Protein AF-A0A923TKL5-F1 (afdb_monomer)

Solvent-accessible surface area (backbone atoms only — not comparable to full-atom values): 16854 Å² total; per-residue (Å²): 112,59,50,60,52,50,52,62,48,53,78,69,66,58,80,60,49,78,54,65,88,51,51,79,51,46,64,60,36,47,55,51,28,50,80,65,74,35,34,30,47,33,47,48,45,52,72,76,86,48,81,89,62,77,37,55,35,20,64,30,28,33,36,32,58,50,22,30,46,49,29,52,51,41,60,71,77,43,68,91,41,32,28,15,36,45,30,46,55,46,86,58,49,43,53,13,54,54,31,17,52,55,44,22,58,76,73,68,51,46,74,60,41,77,40,74,37,62,81,85,64,90,72,54,65,70,58,48,50,47,28,56,74,55,55,30,48,29,36,37,42,53,50,56,50,71,59,42,43,51,47,54,54,54,26,52,78,67,75,49,85,53,45,40,38,34,59,77,43,32,47,33,28,48,73,45,32,68,61,28,54,43,99,49,49,37,34,23,51,29,71,52,62,62,49,53,70,96,59,50,58,78,60,30,44,83,25,28,67,50,53,54,50,52,53,54,48,34,57,72,78,43,64,85,59,62,51,79,44,53,54,22,36,59,53,48,45,51,48,52,53,52,48,39,49,52,50,52,49,57,74,40,36,98,81,59,44,65,67,50,44,42,58,44,44,45,66,31,70,49,59,73,47,69,57,49,55,66,29,37,12,68,48,92,86,41,33,45,11,22,70,36,29,21,34,30,34,40,44,75,42,96,88,69,50,26,29,44,36,35,78,42,74,53,47,59,80,134

Sequence (318 aa):
DAVVAARACKAKNPFILLGGIGFDQIPAVRNYVEEQHMFYLHHTATVKGSQGLKYSFTELPTVERTGEAFAQLAAKKFTGKKIGIIKRDGVNWEPGVVAFKAYAKKVGLTIVAERAVAANKGNYTDEILEMKNKGAEVVWGWENALITT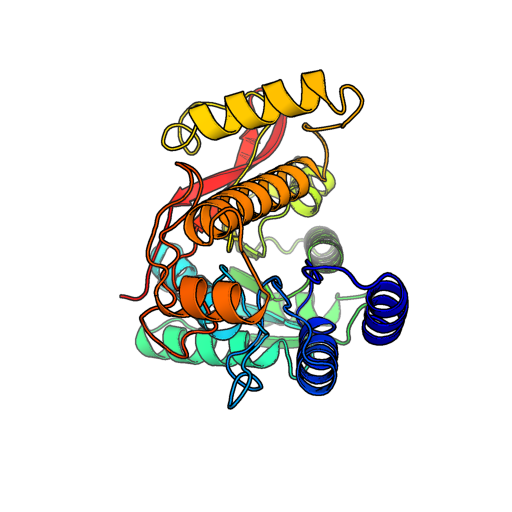QILKQAQTQQYFPNWLLFPFNLTSQTLDKDAVTPKTLDGVAMFTAYSKGDYQGGFSSYADDVKLFERQYATYRPDADLAGVGGDLLFLNWQAQKALAAQLADCGRGCTRNRMVDVLVNYKKIPTSSACLIDFTGGDRRHGSDRLNFTETYRAPSGKVNWRNTQTCVGRP

Nearest PDB structures (foldseek):
  3ip9-assembly1_A  TM=8.367E-01  e=5.776E-13  Agrobacterium fabrum str. C58
  9jti-assembly1_A  TM=8.051E-01  e=4.268E-13  Escherichia coli
  1z17-assembly1_A  TM=7.965E-01  e=2.469E-12  Escherichia coli K-12
  1usg-assembly1_A  TM=5.590E-01  e=4.522E-12  Escherichia coli
  2lbp-assembly1_A  TM=6.232E-01  e=3.742E-09  Escherichia coli

Secondary structure (DSSP, 8-state):
-HHHHHHHHHTT--SEEE---STTTHHHHHHHHHHTT-EEE-S---STT-TT-SSEEBSSPPHHHHHHHHHHHHHHH-TT-EEEEEEE-STTTHHHHHHHHHHHHHTT-EEEEEEEE-TT----HHHHHHHHHTT-SEEEEES-HHHHHHHHHHHHHTT---EEEE---HHHHHHHGGGGTSSS--EEEESS----TT--SGGGGGGHHHHHHHHHHHHHH-TT--TTSTTHHHHHHHHHHHHHHHHHHHHH-TT--HHHHHHHHHT-EE--STTSPPEE-SSTTSSB----EEEEEEEE-TTS-EEEEEEEEEE---

Foldseek 3Di:
DLVVVVVVVVVVVDQEAEEDDDAVNVLVSQVVCQVVVHAYEYDEWAPPSLPPRQRFFYLFAHLLLQLLVLLVVCLVPPPPFEEEEEAEDDPGNVSSVVSNVVNCVVSVHHYQYYDYDYPPNLDCLVSLVSCVVSRGQEYEYHHDLVVVLSVLVSNVVVVHDHAYEYAFFLLNQQVCQVSCPPPHHHKYKARFAWDAQPDCDDLNVQASVLNVVLQVVCCVPPVPDPCRDRCVRVSSRVVLVVLVVVVLVVVLPPPHHSNSSSVSQCCDWDQSGSRGATQCLVDDSSRHRASFMFMWIWDQDPVRGIHIGTPGGGDHDD

Radius of gyration: 19.61 Å; Cα contacts (8 Å, |Δi|>4): 616; chains: 1; bounding box: 51×43×52 Å

Mean predicted aligned error: 3.1 Å

Structure (mmCIF, N/CA/C/O backbone):
data_AF-A0A923TKL5-F1
#
_entry.id   AF-A0A923TKL5-F1
#
loop_
_atom_site.group_PDB
_atom_site.id
_atom_site.type_symbol
_atom_site.label_atom_id
_atom_site.label_alt_id
_atom_site.label_comp_id
_atom_site.label_asym_id
_atom_site.label_entity_id
_atom_site.label_seq_id
_atom_site.pdbx_PDB_ins_code
_atom_site.Cartn_x
_atom_site.Cartn_y
_atom_site.Cartn_z
_atom_site.occupancy
_atom_site.B_iso_or_equiv
_atom_site.auth_seq_id
_atom_site.auth_comp_id
_atom_site.auth_asym_id
_atom_site.auth_atom_id
_atom_site.pdbx_PDB_model_num
ATOM 1 N N . ASP A 1 1 ? -10.708 3.406 -19.689 1.00 84.19 1 ASP A N 1
ATOM 2 C CA . ASP A 1 1 ? -10.306 1.988 -19.769 1.00 84.19 1 ASP A CA 1
ATOM 3 C C . ASP A 1 1 ? -8.777 1.906 -19.722 1.00 84.19 1 ASP A C 1
ATOM 5 O O . ASP A 1 1 ? -8.121 2.687 -20.407 1.00 84.19 1 ASP A O 1
ATOM 9 N N . ALA A 1 2 ? -8.213 1.028 -18.887 1.00 87.12 2 ALA A N 1
ATOM 10 C CA . ALA A 1 2 ? -6.764 0.907 -18.696 1.00 87.12 2 ALA A CA 1
ATOM 11 C C . ALA A 1 2 ? -6.036 0.248 -19.885 1.00 87.12 2 ALA A C 1
ATOM 13 O O . ALA A 1 2 ? -4.913 0.632 -20.210 1.00 87.12 2 ALA A O 1
ATOM 14 N N . VAL A 1 3 ? -6.680 -0.686 -20.588 1.00 90.38 3 VAL A N 1
ATOM 15 C CA . VAL A 1 3 ? -6.129 -1.324 -21.792 1.00 90.38 3 VAL A CA 1
ATOM 16 C C . VAL A 1 3 ? -6.066 -0.323 -22.943 1.00 90.38 3 VAL A C 1
ATOM 18 O O . VAL A 1 3 ? -5.094 -0.316 -23.694 1.00 90.38 3 VAL A O 1
ATOM 21 N N . VAL A 1 4 ? -7.044 0.581 -23.061 1.00 92.62 4 VAL A N 1
ATOM 22 C CA . VAL A 1 4 ? -6.989 1.679 -24.048 1.00 92.62 4 VAL A CA 1
ATOM 23 C C . VAL A 1 4 ? -5.760 2.564 -23.818 1.00 92.62 4 VAL A C 1
ATOM 25 O O . VAL A 1 4 ? -5.031 2.863 -24.765 1.00 92.62 4 VAL A O 1
ATOM 28 N N . ALA A 1 5 ? -5.477 2.923 -22.563 1.00 89.50 5 ALA A N 1
ATOM 29 C CA . ALA A 1 5 ? -4.268 3.669 -22.221 1.00 89.50 5 ALA A CA 1
ATOM 30 C C . ALA A 1 5 ? -2.994 2.867 -22.548 1.00 89.50 5 ALA A C 1
ATOM 32 O O . ALA A 1 5 ? -2.072 3.405 -23.161 1.00 89.50 5 ALA A O 1
ATOM 33 N N . ALA A 1 6 ? -2.961 1.566 -22.235 1.00 91.31 6 ALA A N 1
ATOM 34 C CA . ALA A 1 6 ? -1.832 0.694 -22.561 1.00 91.31 6 ALA A CA 1
ATOM 35 C C . ALA A 1 6 ? -1.586 0.577 -24.080 1.00 91.31 6 ALA A C 1
ATOM 37 O O . ALA A 1 6 ? -0.434 0.595 -24.523 1.00 91.31 6 ALA A O 1
ATOM 38 N N . ARG A 1 7 ? -2.646 0.533 -24.900 1.00 93.44 7 ARG A N 1
ATOM 39 C CA . ARG A 1 7 ? -2.553 0.578 -26.372 1.00 93.44 7 ARG A CA 1
ATOM 40 C C . ARG A 1 7 ? -1.962 1.891 -26.870 1.00 93.44 7 ARG A C 1
ATOM 42 O O . ARG A 1 7 ? -1.042 1.869 -27.687 1.00 93.44 7 ARG A O 1
ATOM 49 N N . ALA A 1 8 ? -2.429 3.020 -26.341 1.00 92.62 8 ALA A N 1
ATOM 50 C CA . ALA A 1 8 ? -1.879 4.330 -26.681 1.00 92.62 8 ALA A CA 1
ATOM 51 C C . ALA A 1 8 ? -0.395 4.450 -26.284 1.00 92.62 8 ALA A C 1
ATOM 53 O O . ALA A 1 8 ? 0.408 4.995 -27.040 1.00 92.62 8 ALA A O 1
ATOM 54 N N . CYS A 1 9 ? -0.006 3.892 -25.132 1.00 90.75 9 CYS A N 1
ATOM 55 C CA . CYS A 1 9 ? 1.395 3.806 -24.725 1.00 90.75 9 CYS A CA 1
ATOM 56 C C . CYS A 1 9 ? 2.209 2.940 -25.688 1.00 90.75 9 CYS A C 1
ATOM 58 O O . CYS A 1 9 ? 3.268 3.380 -26.125 1.00 90.75 9 CYS A O 1
ATOM 60 N N . LYS A 1 10 ? 1.719 1.752 -26.071 1.00 91.75 10 LYS A N 1
ATOM 61 C CA . LYS A 1 10 ? 2.414 0.855 -27.008 1.00 91.75 10 LYS A CA 1
ATOM 62 C C . LYS A 1 10 ? 2.773 1.547 -28.322 1.00 91.75 10 LYS A C 1
ATOM 64 O O . LYS A 1 10 ? 3.873 1.335 -28.822 1.00 91.75 10 LYS A O 1
ATOM 69 N N . ALA A 1 11 ? 1.888 2.390 -28.856 1.00 92.94 11 ALA A N 1
ATOM 70 C CA . ALA A 1 11 ? 2.130 3.124 -30.101 1.00 92.94 11 ALA A CA 1
ATOM 71 C C . ALA A 1 11 ? 3.384 4.022 -30.050 1.00 92.94 11 ALA A C 1
ATOM 73 O O . ALA A 1 11 ? 3.956 4.337 -31.088 1.00 92.94 11 ALA A O 1
ATOM 74 N N . LYS A 1 12 ? 3.853 4.390 -28.850 1.00 95.12 12 LYS A N 1
ATOM 75 C CA . LYS A 1 12 ? 5.095 5.150 -28.628 1.00 95.12 12 LYS A CA 1
ATOM 76 C C . LYS A 1 12 ? 6.336 4.263 -28.452 1.00 95.12 12 LYS A C 1
ATOM 78 O O . LYS A 1 12 ? 7.406 4.778 -28.155 1.00 95.12 12 LYS A O 1
ATOM 83 N N . ASN A 1 13 ? 6.188 2.942 -28.585 1.00 92.88 13 ASN A N 1
ATOM 84 C CA . ASN A 1 13 ? 7.222 1.922 -28.392 1.00 92.88 13 ASN A CA 1
ATOM 85 C C . ASN A 1 13 ? 8.078 2.112 -27.115 1.00 92.88 13 ASN A C 1
ATOM 87 O O . ASN A 1 13 ? 9.307 2.164 -27.192 1.00 92.88 13 ASN A O 1
ATOM 91 N N . PRO A 1 14 ? 7.467 2.228 -25.922 1.00 94.44 14 PRO A N 1
ATOM 92 C CA . PRO A 1 14 ? 8.212 2.456 -24.693 1.00 94.44 14 PRO A CA 1
ATOM 93 C C . PRO A 1 14 ? 9.063 1.234 -24.336 1.00 94.44 14 PRO A C 1
ATOM 95 O O . PRO A 1 14 ? 8.676 0.093 -24.604 1.00 94.44 14 PRO A O 1
ATOM 98 N N . PHE A 1 15 ? 10.204 1.450 -23.677 1.00 93.25 15 PHE A N 1
ATOM 99 C CA . PHE A 1 15 ? 10.998 0.343 -23.134 1.00 93.25 15 PHE A CA 1
ATOM 100 C C . PHE A 1 15 ? 10.191 -0.449 -22.089 1.00 93.25 15 PHE A C 1
ATOM 102 O O . PHE A 1 15 ? 10.168 -1.678 -22.142 1.00 93.25 15 PHE A O 1
ATOM 109 N N . ILE A 1 16 ? 9.465 0.266 -21.220 1.00 93.75 16 ILE A N 1
ATOM 110 C CA . ILE A 1 16 ? 8.684 -0.266 -20.097 1.00 93.75 16 ILE A CA 1
ATOM 111 C C . ILE A 1 16 ? 7.311 0.408 -20.062 1.00 93.75 16 ILE A C 1
ATOM 113 O O . ILE A 1 16 ? 7.216 1.628 -20.215 1.00 93.75 16 ILE A O 1
ATOM 117 N N . LEU A 1 17 ? 6.256 -0.366 -19.816 1.00 94.00 17 LEU A N 1
ATOM 118 C CA . LEU A 1 17 ? 4.991 0.160 -19.316 1.00 94.00 17 LEU A CA 1
ATOM 119 C C . LEU A 1 17 ? 5.076 0.239 -17.787 1.00 94.00 17 LEU A C 1
ATOM 121 O O . LEU A 1 17 ? 5.452 -0.735 -17.140 1.00 94.00 17 LEU A O 1
ATOM 125 N N . LEU A 1 18 ? 4.752 1.392 -17.207 1.00 91.00 18 LEU A N 1
ATOM 126 C CA . LEU A 1 18 ? 4.829 1.610 -15.762 1.00 91.00 18 LEU A CA 1
ATOM 127 C C . LEU A 1 18 ? 3.455 1.940 -15.185 1.00 91.00 18 LEU A C 1
ATOM 129 O O . LEU A 1 18 ? 2.735 2.782 -15.721 1.00 91.00 18 LEU A O 1
ATOM 133 N N . GLY A 1 19 ? 3.150 1.342 -14.037 1.00 80.50 19 GLY A N 1
ATOM 134 C CA . GLY A 1 19 ? 2.124 1.834 -13.125 1.00 80.50 19 GLY A CA 1
ATOM 135 C C . GLY A 1 19 ? 0.738 1.217 -13.294 1.00 80.50 19 GLY A C 1
ATOM 136 O O . GLY A 1 19 ? 0.586 0.045 -13.632 1.00 80.50 19 GLY A O 1
ATOM 137 N N . GLY A 1 20 ? -0.275 2.025 -12.976 1.00 74.44 20 GLY A N 1
ATOM 138 C CA . GLY A 1 20 ? -1.628 1.582 -12.639 1.00 74.44 20 GLY A CA 1
ATOM 139 C C . GLY A 1 20 ? -1.754 1.376 -11.129 1.00 74.44 20 GLY A C 1
ATOM 140 O O . GLY A 1 20 ? -1.056 0.543 -10.561 1.00 74.44 20 GLY A O 1
ATOM 141 N N . ILE A 1 21 ? -2.626 2.148 -10.476 1.00 78.56 21 ILE A N 1
ATOM 142 C CA . ILE A 1 21 ? -3.015 1.935 -9.076 1.00 78.56 21 ILE A CA 1
ATOM 143 C C . ILE A 1 21 ? -4.437 1.382 -9.085 1.00 78.56 21 ILE A C 1
ATOM 145 O O . ILE A 1 21 ? -5.344 2.002 -9.638 1.00 78.56 21 ILE A O 1
ATOM 149 N N . GLY A 1 22 ? -4.631 0.236 -8.439 1.00 80.12 22 GLY A N 1
ATOM 150 C CA . GLY A 1 22 ? -5.948 -0.356 -8.220 1.00 80.12 22 GLY A CA 1
ATOM 151 C C . GLY A 1 22 ? -6.053 -1.785 -8.734 1.00 80.12 22 GLY A C 1
ATOM 152 O O . GLY A 1 22 ? -5.569 -2.119 -9.815 1.00 80.12 22 GLY A O 1
ATOM 153 N N . PHE A 1 23 ? -6.727 -2.625 -7.951 1.00 89.25 23 PHE A N 1
ATOM 154 C CA . PHE A 1 23 ? -6.789 -4.067 -8.198 1.00 89.25 23 PHE A CA 1
ATOM 155 C C . PHE A 1 23 ? -7.603 -4.409 -9.451 1.00 89.25 23 PHE A C 1
ATOM 157 O O . PHE A 1 23 ? -7.380 -5.445 -10.064 1.00 89.25 23 PHE A O 1
ATOM 164 N N . ASP A 1 24 ? -8.504 -3.518 -9.870 1.00 90.25 24 ASP A N 1
ATOM 165 C CA . ASP A 1 24 ? -9.429 -3.770 -10.978 1.00 90.25 24 ASP A CA 1
ATOM 166 C C . ASP A 1 24 ? -8.825 -3.511 -12.363 1.00 90.25 24 ASP A C 1
ATOM 168 O O . ASP A 1 24 ? -9.242 -4.113 -13.348 1.00 90.25 24 ASP A O 1
ATOM 172 N N . GLN A 1 25 ? -7.835 -2.621 -12.459 1.00 89.94 25 GLN A N 1
ATOM 173 C CA . GLN A 1 25 ? -7.278 -2.193 -13.748 1.00 89.94 25 GLN A CA 1
ATOM 174 C C . GLN A 1 25 ? -6.099 -3.061 -14.191 1.00 89.94 25 GLN A C 1
ATOM 176 O O . GLN A 1 25 ? -5.921 -3.319 -15.381 1.00 89.94 25 GLN A O 1
ATOM 181 N N . ILE A 1 26 ? -5.294 -3.510 -13.229 1.00 93.50 26 ILE A N 1
ATOM 182 C CA . ILE A 1 26 ? -4.022 -4.186 -13.481 1.00 93.50 26 ILE A CA 1
ATOM 183 C C . ILE A 1 26 ? -4.205 -5.531 -14.207 1.00 93.50 26 ILE A C 1
ATOM 185 O O . ILE A 1 26 ? -3.522 -5.725 -15.210 1.00 93.50 26 ILE A O 1
ATOM 189 N N . PRO A 1 27 ? -5.125 -6.441 -13.818 1.00 93.19 27 PRO A N 1
ATOM 190 C CA . PRO A 1 27 ? -5.248 -7.755 -14.461 1.00 93.19 27 PRO A CA 1
ATOM 191 C C . PRO A 1 27 ? -5.450 -7.698 -15.981 1.00 93.19 27 PRO A C 1
ATOM 193 O O . PRO A 1 27 ? -4.807 -8.440 -16.719 1.00 93.19 27 PRO A O 1
ATOM 196 N N . ALA A 1 28 ? -6.283 -6.774 -16.464 1.00 92.25 28 ALA A N 1
ATOM 197 C CA . ALA A 1 28 ? -6.514 -6.606 -17.897 1.00 92.25 28 ALA A CA 1
ATOM 198 C C . ALA A 1 28 ? -5.263 -6.094 -18.634 1.00 92.25 28 ALA A C 1
ATOM 200 O O . ALA A 1 28 ? -4.950 -6.565 -19.728 1.00 92.25 28 ALA A O 1
ATOM 201 N N . VAL A 1 29 ? -4.515 -5.165 -18.026 1.00 94.31 29 VAL A N 1
ATOM 202 C CA . VAL A 1 29 ? -3.263 -4.655 -18.606 1.00 94.31 29 VAL A CA 1
ATOM 203 C C . VAL A 1 29 ? -2.194 -5.744 -18.633 1.00 94.31 29 VAL A C 1
ATOM 205 O O . VAL A 1 29 ? -1.488 -5.844 -19.630 1.00 94.31 29 VAL A O 1
ATOM 208 N N . ARG A 1 30 ? -2.113 -6.596 -17.602 1.00 94.81 30 ARG A N 1
ATOM 209 C CA . ARG A 1 30 ? -1.173 -7.728 -17.536 1.00 94.81 30 ARG A CA 1
ATOM 210 C C . ARG A 1 30 ? -1.349 -8.692 -18.708 1.00 94.81 30 ARG A C 1
ATOM 212 O O . ARG A 1 30 ? -0.375 -9.020 -19.370 1.00 94.81 30 ARG A O 1
ATOM 219 N N . ASN A 1 31 ? -2.582 -9.078 -19.022 1.00 93.50 31 ASN A N 1
ATOM 220 C CA . ASN A 1 31 ? -2.837 -9.950 -20.172 1.00 93.50 31 ASN A CA 1
ATOM 221 C C . ASN A 1 31 ? -2.457 -9.263 -21.491 1.00 93.50 31 ASN A C 1
ATOM 223 O O . ASN A 1 31 ? -1.769 -9.846 -22.324 1.00 93.50 31 ASN A O 1
ATOM 227 N N . TYR A 1 32 ? -2.832 -7.989 -21.645 1.00 94.31 32 TYR A N 1
ATOM 228 C CA . TYR A 1 32 ? -2.495 -7.219 -22.839 1.00 94.31 32 TYR A CA 1
ATOM 229 C C . TYR A 1 32 ? -0.978 -7.120 -23.061 1.00 94.31 32 TYR A C 1
ATOM 231 O O . TYR A 1 32 ? -0.500 -7.352 -24.166 1.00 94.31 32 TYR A O 1
ATOM 239 N N . VAL A 1 33 ? -0.189 -6.782 -22.039 1.00 93.12 33 VAL A N 1
ATOM 240 C CA . VAL A 1 33 ? 1.266 -6.626 -22.213 1.00 93.12 33 VAL A CA 1
ATOM 241 C C . VAL A 1 33 ? 1.964 -7.943 -22.533 1.00 93.12 33 VAL A C 1
ATOM 243 O O . VAL A 1 33 ? 2.949 -7.931 -23.265 1.00 93.12 33 VAL A O 1
ATOM 246 N N . GLU A 1 34 ? 1.437 -9.067 -22.054 1.00 94.25 34 GLU A N 1
ATOM 247 C CA . GLU A 1 34 ? 1.957 -10.400 -22.357 1.00 94.25 34 GLU A CA 1
ATOM 248 C C . GLU A 1 34 ? 1.736 -10.754 -23.825 1.00 94.25 34 GLU A C 1
ATOM 250 O O . GLU A 1 34 ? 2.694 -11.092 -24.515 1.00 94.25 34 GLU A O 1
ATOM 255 N N . GLU A 1 35 ? 0.520 -10.554 -24.343 1.00 94.12 35 GLU A N 1
ATOM 256 C CA . GLU A 1 35 ? 0.208 -10.734 -25.769 1.00 94.12 35 GLU A CA 1
ATOM 257 C C . GLU A 1 35 ? 1.066 -9.840 -26.676 1.00 94.12 35 GLU A C 1
ATOM 259 O O . GLU A 1 35 ? 1.374 -10.196 -27.812 1.00 94.12 35 GLU A O 1
ATOM 264 N N . GLN A 1 36 ? 1.441 -8.654 -26.190 1.00 93.69 36 GLN A N 1
ATOM 265 C CA . GLN A 1 36 ? 2.211 -7.676 -26.954 1.00 93.69 36 GLN A CA 1
ATOM 266 C C . GLN A 1 36 ? 3.722 -7.710 -26.669 1.00 93.69 36 GLN A C 1
ATOM 268 O O . GLN A 1 36 ? 4.445 -6.865 -27.205 1.00 93.69 36 GLN A O 1
ATOM 273 N N . HIS A 1 37 ? 4.199 -8.643 -25.837 1.00 91.44 37 HIS A N 1
ATOM 274 C CA . HIS A 1 37 ? 5.592 -8.745 -25.377 1.00 91.44 37 HIS A CA 1
ATOM 275 C C . HIS A 1 37 ? 6.167 -7.415 -24.848 1.00 91.44 37 HIS A C 1
ATOM 277 O O . HIS A 1 37 ? 7.302 -7.017 -25.143 1.00 91.44 37 HIS A O 1
ATOM 283 N N . MET A 1 38 ? 5.358 -6.687 -24.080 1.00 92.81 38 MET A N 1
ATOM 284 C CA . MET A 1 38 ? 5.745 -5.446 -23.421 1.00 92.81 38 MET A CA 1
ATOM 285 C C . MET A 1 38 ? 6.143 -5.725 -21.977 1.00 92.81 38 MET A C 1
ATOM 287 O O . MET A 1 38 ? 5.380 -6.318 -21.225 1.00 92.81 38 MET A O 1
ATOM 291 N N . PHE A 1 39 ? 7.311 -5.235 -21.565 1.00 94.75 39 PHE A N 1
ATOM 292 C CA . PHE A 1 39 ? 7.711 -5.297 -20.165 1.00 94.75 39 PHE A CA 1
ATOM 293 C C . PHE A 1 39 ? 6.849 -4.336 -19.328 1.00 94.75 39 PHE A C 1
ATOM 295 O O . PHE A 1 39 ? 6.757 -3.150 -19.657 1.00 94.75 39 PHE A O 1
ATOM 302 N N . TYR A 1 40 ? 6.212 -4.844 -18.272 1.00 95.19 40 TYR A N 1
ATOM 303 C CA . TYR A 1 40 ? 5.270 -4.118 -17.424 1.00 95.19 40 TYR A CA 1
ATOM 304 C C . TYR A 1 40 ? 5.647 -4.248 -15.954 1.00 95.19 40 TYR A C 1
ATOM 306 O O . TYR A 1 40 ? 5.590 -5.339 -15.386 1.00 95.19 40 TYR A O 1
ATOM 314 N N . LEU A 1 41 ? 5.980 -3.114 -15.338 1.00 95.31 41 LEU A N 1
ATOM 315 C CA . LEU A 1 41 ? 6.148 -3.008 -13.894 1.00 95.31 41 LEU A CA 1
ATOM 316 C C . LEU A 1 41 ? 4.912 -2.322 -13.306 1.00 95.31 41 LEU A C 1
ATOM 318 O O . LEU A 1 41 ? 4.635 -1.153 -13.597 1.00 95.31 41 LEU A O 1
ATOM 322 N N . HIS A 1 42 ? 4.153 -3.062 -12.506 1.00 94.44 42 HIS A N 1
ATOM 323 C CA . HIS A 1 42 ? 2.862 -2.639 -11.977 1.00 94.44 42 HIS A CA 1
ATOM 324 C C . HIS A 1 42 ? 2.861 -2.508 -10.454 1.00 94.44 42 HIS A C 1
ATOM 326 O O . HIS A 1 42 ? 3.775 -2.955 -9.759 1.00 94.44 42 HIS A O 1
ATOM 332 N N . HIS A 1 43 ? 1.807 -1.886 -9.921 1.00 93.19 43 HIS A N 1
ATOM 333 C CA . HIS A 1 43 ? 1.525 -1.883 -8.483 1.00 93.19 43 HIS A CA 1
ATOM 334 C C . HIS A 1 43 ? 1.082 -3.294 -8.027 1.00 93.19 43 HIS A C 1
ATOM 336 O O . HIS A 1 43 ? 1.308 -4.271 -8.724 1.00 93.19 43 HIS A O 1
ATOM 342 N N . THR A 1 44 ? 0.437 -3.466 -6.879 1.00 92.81 44 THR A N 1
ATOM 343 C CA . THR A 1 44 ? -0.035 -4.795 -6.443 1.00 92.81 44 THR A CA 1
ATOM 344 C C . THR A 1 44 ? -1.093 -5.426 -7.359 1.00 92.81 44 THR A C 1
ATOM 346 O O . THR A 1 44 ? -1.956 -4.737 -7.906 1.00 92.81 44 THR A O 1
ATOM 349 N N . ALA A 1 45 ? -1.053 -6.753 -7.469 1.00 93.50 45 ALA A N 1
ATOM 350 C CA . ALA A 1 45 ? -2.071 -7.579 -8.105 1.00 93.50 45 ALA A CA 1
ATOM 351 C C . ALA A 1 45 ? -2.285 -8.877 -7.308 1.00 93.50 45 ALA A C 1
ATOM 353 O O . ALA A 1 45 ? -1.577 -9.173 -6.343 1.00 93.50 45 ALA A O 1
ATOM 354 N N . THR A 1 46 ? -3.290 -9.649 -7.706 1.00 95.19 46 THR A N 1
ATOM 355 C CA . THR A 1 46 ? -3.517 -11.006 -7.200 1.00 95.19 46 THR A CA 1
ATOM 356 C C . THR A 1 46 ? -2.475 -11.977 -7.754 1.00 95.19 46 THR A C 1
ATOM 358 O O . THR A 1 46 ? -2.012 -11.828 -8.892 1.00 95.19 46 THR A O 1
ATOM 361 N N . VAL A 1 47 ? -2.179 -13.036 -6.993 1.00 93.88 47 VAL A N 1
ATOM 362 C CA . VAL A 1 47 ? -1.371 -14.172 -7.486 1.00 93.88 47 VAL A CA 1
ATOM 363 C C . VAL A 1 47 ? -2.101 -14.900 -8.616 1.00 93.88 47 VAL A C 1
ATOM 365 O O . VAL A 1 47 ? -1.499 -15.355 -9.594 1.00 93.88 47 VAL A O 1
ATOM 368 N N . LYS A 1 48 ? -3.430 -15.015 -8.500 1.00 92.50 48 LYS A N 1
ATOM 369 C CA . LYS A 1 48 ? -4.267 -15.524 -9.588 1.00 92.50 48 LYS A CA 1
ATOM 370 C C . LYS A 1 48 ? -4.113 -14.611 -10.807 1.00 92.50 48 LYS A C 1
ATOM 372 O O . LYS A 1 48 ? -4.277 -13.398 -10.690 1.00 92.50 48 LYS A O 1
ATOM 377 N N . GLY A 1 49 ? -3.811 -15.200 -11.962 1.00 89.69 49 GLY A N 1
ATOM 378 C CA . GLY A 1 49 ? -3.548 -14.472 -13.204 1.00 89.69 49 GLY A CA 1
ATOM 379 C C . GLY A 1 49 ? -2.065 -14.212 -13.480 1.00 89.69 49 GLY A C 1
ATOM 380 O O . GLY A 1 49 ? -1.752 -13.672 -14.529 1.00 89.69 49 GLY A O 1
ATOM 381 N N . SER A 1 50 ? -1.145 -14.609 -12.589 1.00 91.00 50 SER A N 1
ATOM 382 C CA . SER A 1 50 ? 0.306 -14.586 -12.866 1.00 91.00 50 SER A CA 1
ATOM 383 C C . SER A 1 50 ? 0.828 -15.804 -13.611 1.00 91.00 50 SER A C 1
ATOM 385 O O . SER A 1 50 ? 1.968 -15.796 -14.071 1.00 91.00 50 SER A O 1
ATOM 387 N N . GLN A 1 51 ? 0.045 -16.880 -13.673 1.00 90.75 51 GLN A N 1
ATOM 388 C CA . GLN A 1 51 ? 0.516 -18.164 -14.175 1.00 90.75 51 GLN A CA 1
ATOM 389 C C . GLN A 1 51 ? 0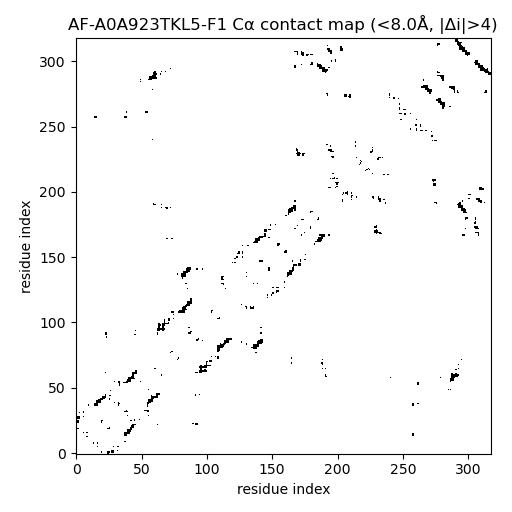.924 -18.033 -15.648 1.00 90.75 51 GLN A C 1
ATOM 391 O O . GLN A 1 51 ? 0.123 -17.641 -16.490 1.00 90.75 51 GLN A O 1
ATOM 396 N N . GLY A 1 52 ? 2.183 -18.357 -15.950 1.00 89.94 52 GLY A N 1
ATOM 397 C CA . GLY A 1 52 ? 2.726 -18.315 -17.310 1.00 89.94 52 GLY A CA 1
ATOM 398 C C . GLY A 1 52 ? 3.126 -16.928 -17.822 1.00 89.94 52 GLY A C 1
ATOM 399 O O . GLY A 1 52 ? 3.738 -16.853 -18.886 1.00 89.94 52 GLY A O 1
ATOM 400 N N . LEU A 1 53 ? 2.859 -15.855 -17.070 1.00 93.44 53 LEU A N 1
ATOM 401 C CA . LEU A 1 53 ? 3.250 -14.499 -17.455 1.00 93.44 53 LEU A CA 1
ATOM 402 C C . LEU A 1 53 ? 4.781 -14.347 -17.420 1.00 93.44 53 LEU A C 1
ATOM 404 O O . LEU A 1 53 ? 5.446 -14.858 -16.512 1.00 93.44 53 LEU A O 1
ATOM 408 N N . LYS A 1 54 ? 5.367 -13.673 -18.412 1.00 94.19 54 LYS A N 1
ATOM 409 C CA . LYS A 1 54 ? 6.822 -13.491 -18.575 1.00 94.19 54 LYS A CA 1
ATOM 410 C C . LYS A 1 54 ? 7.290 -12.048 -18.438 1.00 94.19 54 LYS A C 1
ATOM 412 O O . LYS A 1 54 ? 8.440 -11.832 -18.072 1.00 94.19 54 LYS A O 1
ATOM 417 N N . TYR A 1 55 ? 6.428 -11.090 -18.735 1.00 94.88 55 TYR A N 1
ATOM 418 C CA . TYR A 1 55 ? 6.731 -9.671 -18.869 1.00 94.88 55 TYR A CA 1
ATOM 419 C C . TYR A 1 55 ? 6.050 -8.793 -17.809 1.00 94.88 55 TYR A C 1
ATOM 421 O O . TYR A 1 55 ? 6.338 -7.601 -17.743 1.00 94.88 55 TYR A O 1
ATOM 429 N N . SER A 1 56 ? 5.183 -9.363 -16.970 1.00 95.44 56 SER A N 1
ATOM 430 C CA . SER A 1 56 ? 4.457 -8.681 -15.891 1.00 95.44 56 SER A CA 1
ATOM 431 C C . SER A 1 56 ? 5.115 -8.876 -14.521 1.00 95.44 56 SER A C 1
ATOM 433 O O . SER A 1 56 ? 5.142 -9.994 -14.010 1.00 95.44 56 SER A O 1
ATOM 435 N N . PHE A 1 57 ? 5.565 -7.791 -13.886 1.00 96.38 57 PHE A N 1
ATOM 436 C CA . PHE A 1 57 ? 6.216 -7.814 -12.570 1.00 96.38 57 PHE A CA 1
ATOM 437 C C . PHE A 1 57 ? 5.646 -6.754 -11.628 1.00 96.38 57 PHE A C 1
ATOM 439 O O . PHE A 1 57 ? 5.221 -5.682 -12.058 1.00 96.38 57 PHE A O 1
ATOM 446 N N . THR A 1 58 ? 5.726 -7.010 -10.326 1.00 95.31 58 THR A N 1
ATOM 447 C CA . THR A 1 58 ? 5.552 -5.985 -9.294 1.00 95.31 58 THR A CA 1
ATOM 448 C C . THR A 1 58 ? 6.538 -6.179 -8.159 1.00 95.31 58 THR A C 1
ATOM 450 O O . THR A 1 58 ? 6.798 -7.298 -7.735 1.00 95.31 58 THR A O 1
ATOM 453 N N . GLU A 1 59 ? 7.074 -5.081 -7.645 1.00 95.31 59 GLU A N 1
ATOM 454 C CA . GLU A 1 59 ? 7.933 -5.062 -6.455 1.00 95.31 59 GLU A CA 1
ATOM 455 C C . GLU A 1 59 ? 7.122 -5.155 -5.157 1.00 95.31 59 GLU A C 1
ATOM 457 O O . GLU A 1 59 ? 7.690 -5.324 -4.082 1.00 95.31 59 GLU A O 1
ATOM 462 N N . LEU A 1 60 ? 5.797 -5.014 -5.245 1.00 95.25 60 LEU A N 1
ATOM 463 C CA . LEU A 1 60 ? 4.918 -4.907 -4.092 1.00 95.25 60 LEU A CA 1
ATOM 464 C C . LEU A 1 60 ? 4.296 -6.262 -3.718 1.00 95.25 60 LEU A C 1
ATOM 466 O O . LEU A 1 60 ? 4.120 -7.131 -4.577 1.00 95.25 60 LEU A O 1
ATOM 470 N N . PRO A 1 61 ? 3.896 -6.433 -2.447 1.00 95.94 61 PRO A N 1
ATOM 471 C CA . PRO A 1 61 ? 3.134 -7.594 -2.003 1.00 95.94 61 PRO A CA 1
ATOM 472 C C . PRO A 1 61 ? 1.825 -7.778 -2.751 1.00 95.94 61 PRO A C 1
ATOM 474 O O . PRO A 1 61 ? 1.222 -6.811 -3.214 1.00 95.94 61 PRO A O 1
ATOM 477 N N . THR A 1 62 ? 1.357 -9.023 -2.830 1.00 96.62 62 THR A N 1
ATOM 478 C CA . THR A 1 62 ? 0.093 -9.354 -3.498 1.00 96.62 62 THR A CA 1
ATOM 479 C C . THR A 1 62 ? -1.118 -8.870 -2.694 1.00 96.62 62 THR A C 1
ATOM 481 O O . THR A 1 62 ? -1.027 -8.565 -1.496 1.00 96.62 62 THR A O 1
ATOM 484 N N . VAL A 1 63 ? -2.287 -8.858 -3.334 1.00 97.25 63 VAL A N 1
ATOM 485 C CA . VAL A 1 63 ? -3.573 -8.547 -2.685 1.00 97.25 63 VAL A CA 1
ATOM 486 C C . VAL A 1 63 ? -3.847 -9.496 -1.507 1.00 97.25 63 VAL A C 1
ATOM 488 O O . VAL A 1 63 ? -4.216 -9.050 -0.420 1.00 97.25 63 VAL A O 1
ATOM 491 N N . GLU A 1 64 ? -3.604 -10.797 -1.684 1.00 97.81 64 GLU A N 1
ATOM 492 C CA . GLU A 1 64 ? -3.762 -11.827 -0.649 1.00 97.81 64 GLU A CA 1
ATOM 493 C C . GLU A 1 64 ? -2.834 -11.562 0.537 1.00 97.81 64 GLU A C 1
ATOM 495 O O . GLU A 1 64 ? -3.268 -11.535 1.689 1.00 97.81 64 GLU A O 1
ATOM 500 N N . ARG A 1 65 ? -1.548 -11.314 0.259 1.00 97.56 65 ARG A N 1
ATOM 501 C CA . ARG A 1 65 ? -0.557 -11.043 1.304 1.00 97.56 65 ARG A CA 1
ATOM 502 C C . ARG A 1 65 ? -0.899 -9.769 2.080 1.00 97.56 65 ARG A C 1
ATOM 504 O O . ARG A 1 65 ? -0.697 -9.733 3.294 1.00 97.56 65 ARG A O 1
ATOM 511 N N . THR A 1 66 ? -1.460 -8.767 1.409 1.00 98.12 66 THR A N 1
ATOM 512 C CA . THR A 1 66 ? -1.934 -7.529 2.038 1.00 98.12 66 THR A CA 1
ATOM 513 C C . THR A 1 66 ? -3.127 -7.779 2.961 1.00 98.12 66 THR A C 1
ATOM 515 O O . THR A 1 66 ? -3.135 -7.301 4.093 1.00 98.12 66 THR A O 1
ATOM 518 N N . GLY A 1 67 ? -4.101 -8.589 2.540 1.00 98.50 67 GLY A N 1
ATOM 519 C CA . GLY A 1 67 ? -5.209 -9.004 3.403 1.00 98.50 67 GLY A CA 1
ATOM 520 C C . GLY A 1 67 ? -4.750 -9.799 4.633 1.00 98.50 67 GLY A C 1
ATOM 521 O O . GLY A 1 67 ? -5.160 -9.511 5.756 1.00 98.50 67 GLY A O 1
ATOM 522 N N . GLU A 1 68 ? -3.815 -10.735 4.452 1.00 98.69 68 GLU A N 1
ATOM 523 C CA . GLU A 1 68 ? -3.169 -11.461 5.556 1.00 98.69 68 GLU A CA 1
ATOM 524 C C . GLU A 1 68 ? -2.492 -10.496 6.551 1.00 98.69 68 GLU A C 1
ATOM 526 O O . GLU A 1 68 ? -2.609 -10.653 7.765 1.00 98.69 68 GLU A O 1
ATOM 531 N N . ALA A 1 69 ? -1.816 -9.459 6.050 1.00 98.75 69 ALA A N 1
ATOM 532 C CA . ALA A 1 69 ? -1.138 -8.454 6.866 1.00 98.75 69 ALA A CA 1
ATOM 533 C C . ALA A 1 69 ? -2.108 -7.614 7.713 1.00 98.75 69 ALA A C 1
ATOM 535 O O . ALA A 1 69 ? -1.799 -7.296 8.861 1.00 98.75 69 ALA A O 1
ATOM 536 N N . PHE A 1 70 ? -3.302 -7.303 7.200 1.00 98.81 70 PHE A N 1
ATOM 537 C CA . PHE A 1 70 ? -4.346 -6.663 8.005 1.00 98.81 70 PHE A CA 1
ATOM 538 C C . PHE A 1 70 ? -4.791 -7.547 9.173 1.00 98.81 70 PHE A C 1
ATOM 540 O O . PHE A 1 70 ? -4.986 -7.042 10.278 1.00 98.81 70 PHE A O 1
ATOM 547 N N . ALA A 1 71 ? -4.893 -8.864 8.972 1.00 98.75 71 ALA A N 1
ATOM 548 C CA . ALA A 1 71 ? -5.220 -9.788 10.056 1.00 98.75 71 ALA A CA 1
ATOM 549 C C . ALA A 1 71 ? -4.066 -9.916 11.067 1.00 98.75 71 ALA A C 1
ATOM 551 O O . ALA A 1 71 ? -4.317 -9.998 12.268 1.00 98.75 71 ALA A O 1
ATOM 552 N N . GLN A 1 72 ? -2.808 -9.866 10.611 1.00 98.69 72 GLN A N 1
ATOM 553 C CA . GLN A 1 72 ? -1.630 -9.790 11.488 1.00 98.69 72 GLN A CA 1
ATOM 554 C C . GLN A 1 72 ? -1.662 -8.527 12.363 1.00 98.69 72 GLN A C 1
ATOM 556 O O . GLN A 1 72 ? -1.472 -8.615 13.577 1.00 98.69 72 GLN A O 1
ATOM 561 N N . LEU A 1 73 ? -1.947 -7.361 11.773 1.00 98.69 73 LEU A N 1
ATOM 562 C CA . LEU A 1 73 ? -2.094 -6.109 12.518 1.00 98.69 73 LEU A CA 1
ATOM 563 C C . LEU A 1 73 ? -3.254 -6.189 13.521 1.00 98.69 73 LEU A C 1
ATOM 565 O O . LEU A 1 73 ? -3.082 -5.828 14.687 1.00 98.69 73 LEU A O 1
ATOM 569 N N . ALA A 1 74 ? -4.402 -6.726 13.101 1.00 98.62 74 ALA A N 1
ATOM 570 C CA . ALA A 1 74 ? -5.559 -6.914 13.970 1.00 98.62 74 ALA A CA 1
ATOM 571 C C . ALA A 1 74 ? -5.251 -7.830 15.164 1.00 98.62 74 ALA A C 1
ATOM 573 O O . ALA A 1 74 ? -5.585 -7.494 16.295 1.00 98.62 74 ALA A O 1
ATOM 574 N N . ALA A 1 75 ? -4.553 -8.942 14.938 1.00 98.31 75 ALA A N 1
ATOM 575 C CA . ALA A 1 75 ? -4.144 -9.865 15.995 1.00 98.31 75 ALA A CA 1
ATOM 576 C C . ALA A 1 75 ? -3.110 -9.264 16.950 1.00 98.31 75 ALA A C 1
ATOM 578 O O . ALA A 1 75 ? -3.034 -9.665 18.104 1.00 98.31 75 ALA A O 1
ATOM 579 N N . LYS A 1 76 ? -2.315 -8.295 16.488 1.00 98.12 76 LYS A N 1
ATOM 580 C CA . LYS A 1 76 ? -1.337 -7.606 17.330 1.00 98.12 76 LYS A CA 1
ATOM 581 C C . LYS A 1 76 ? -1.968 -6.525 18.209 1.00 98.12 76 LYS A C 1
ATOM 583 O O . LYS A 1 76 ? -1.574 -6.389 19.362 1.00 98.12 76 LYS A O 1
ATOM 588 N N . LYS A 1 77 ? -2.893 -5.728 17.664 1.00 98.25 77 LYS A N 1
ATOM 589 C CA . LYS A 1 77 ? -3.462 -4.557 18.358 1.00 98.25 77 LYS A CA 1
ATOM 590 C C . LYS A 1 77 ? -4.826 -4.809 19.004 1.00 98.25 77 LYS A C 1
ATOM 592 O O . LYS A 1 77 ? -5.176 -4.120 19.958 1.00 98.25 77 LYS A O 1
ATOM 597 N N . PHE A 1 78 ? -5.603 -5.764 18.499 1.00 98.00 78 PHE A N 1
ATOM 598 C CA . PHE A 1 78 ? -7.030 -5.888 18.804 1.00 98.00 78 PHE A CA 1
ATOM 599 C C . PHE A 1 78 ? -7.448 -7.309 19.200 1.00 98.00 78 PHE A C 1
ATOM 601 O O . PHE A 1 78 ? -8.564 -7.745 18.911 1.00 98.00 78 PHE A O 1
ATOM 608 N N . THR A 1 79 ? -6.572 -8.042 19.888 1.00 96.56 79 THR A N 1
ATOM 609 C CA . THR A 1 79 ? -6.890 -9.363 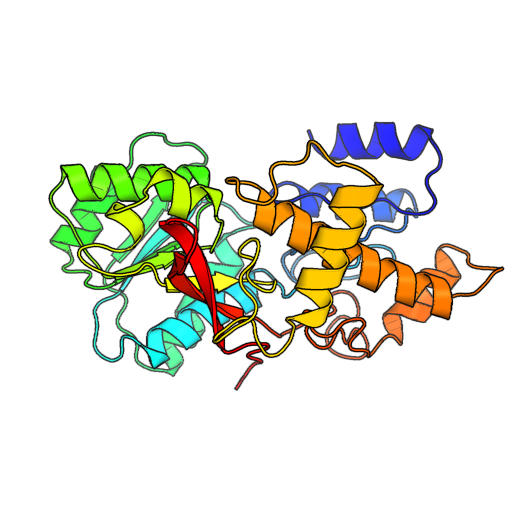20.446 1.00 96.56 79 THR A CA 1
ATOM 610 C C . THR A 1 79 ? -8.164 -9.318 21.289 1.00 96.56 79 THR A C 1
ATOM 612 O O . THR A 1 79 ? -8.345 -8.431 22.123 1.00 96.56 79 THR A O 1
ATOM 615 N N . GLY A 1 80 ? -9.062 -10.277 21.058 1.00 97.19 80 GLY A N 1
ATOM 616 C CA . GLY A 1 80 ? -10.341 -10.384 21.765 1.00 97.19 80 GLY A CA 1
ATOM 617 C C . GLY A 1 80 ? -11.420 -9.392 21.318 1.00 97.19 80 GLY A C 1
ATOM 618 O O . GLY A 1 80 ? -12.537 -9.464 21.823 1.00 97.19 80 GLY A O 1
ATOM 619 N N . LYS A 1 81 ? -11.129 -8.487 20.374 1.00 98.62 81 LYS A N 1
ATOM 620 C CA . LYS A 1 81 ? -12.116 -7.545 19.833 1.00 98.62 81 LYS A CA 1
ATOM 621 C C . LYS A 1 81 ? -12.954 -8.164 18.720 1.00 98.62 81 LYS A C 1
ATOM 623 O O . LYS A 1 81 ? -12.483 -9.002 17.950 1.00 98.62 81 LYS A O 1
ATOM 628 N N . LYS A 1 82 ? -14.198 -7.697 18.610 1.00 98.81 82 LYS A N 1
ATOM 629 C CA . LYS A 1 82 ? -15.113 -8.045 17.514 1.00 98.81 82 LYS A CA 1
ATOM 630 C C . LYS A 1 82 ? -14.782 -7.244 16.257 1.00 98.81 82 LYS A C 1
ATOM 632 O O . LYS A 1 82 ? -14.786 -6.013 16.293 1.00 98.81 82 LYS A O 1
ATOM 637 N N . ILE A 1 83 ? -14.538 -7.932 15.147 1.00 98.94 83 ILE A N 1
ATOM 638 C CA . ILE A 1 83 ? -14.153 -7.331 13.867 1.00 98.94 83 ILE A CA 1
ATOM 639 C C . ILE A 1 83 ? -15.339 -7.339 12.900 1.00 98.94 83 ILE A C 1
ATOM 641 O O . ILE A 1 83 ? -15.936 -8.383 12.640 1.00 98.94 83 ILE A O 1
ATOM 645 N N . GLY A 1 84 ? -15.659 -6.175 12.351 1.00 98.88 84 GLY A N 1
ATOM 646 C CA . GLY A 1 84 ? -16.520 -6.007 11.187 1.00 98.88 84 GLY A CA 1
ATOM 647 C C . GLY A 1 84 ? -15.691 -5.777 9.924 1.00 98.88 84 GLY A C 1
ATOM 648 O O . GLY A 1 84 ? -14.590 -5.230 9.991 1.00 98.88 84 GLY A O 1
ATOM 649 N N . ILE A 1 85 ? -16.208 -6.181 8.767 1.00 98.88 85 ILE A N 1
ATOM 650 C CA . ILE A 1 85 ? -15.553 -5.977 7.470 1.00 98.88 85 ILE A CA 1
ATOM 651 C C . ILE A 1 85 ? -16.516 -5.236 6.543 1.00 98.88 85 ILE A C 1
ATOM 653 O O . ILE A 1 85 ? -17.624 -5.711 6.298 1.00 98.88 85 ILE A O 1
ATOM 657 N N . ILE A 1 86 ? -16.081 -4.102 5.995 1.00 98.62 86 ILE A N 1
ATOM 658 C CA . ILE A 1 86 ? -16.744 -3.430 4.871 1.00 98.62 86 ILE A CA 1
ATOM 659 C C . ILE A 1 86 ? -15.781 -3.515 3.690 1.00 98.62 86 ILE A C 1
ATOM 661 O O . ILE A 1 86 ? -14.689 -2.949 3.745 1.00 98.62 86 ILE A O 1
ATOM 665 N N . LYS A 1 87 ? -16.155 -4.251 2.642 1.00 98.19 87 LYS A N 1
ATOM 666 C CA . LYS A 1 87 ? -15.271 -4.563 1.512 1.00 98.19 87 LYS A CA 1
ATOM 667 C C . LYS A 1 87 ? -15.877 -4.163 0.180 1.00 98.19 87 LYS A C 1
ATOM 669 O O . LYS A 1 87 ? -17.080 -4.325 -0.017 1.00 98.19 87 LYS A O 1
ATOM 674 N N . ARG A 1 88 ? -15.034 -3.761 -0.770 1.00 97.31 88 ARG A N 1
ATOM 675 C CA . ARG A 1 88 ? -15.448 -3.698 -2.171 1.00 97.31 88 ARG A CA 1
ATOM 676 C C . ARG A 1 88 ? -15.889 -5.076 -2.654 1.00 97.31 88 ARG A C 1
ATOM 678 O O . ARG A 1 88 ? -15.189 -6.067 -2.437 1.00 97.31 88 ARG A O 1
ATOM 685 N N . ASP A 1 89 ? -17.016 -5.129 -3.347 1.00 96.81 89 ASP A N 1
ATOM 686 C CA . ASP A 1 89 ? -17.397 -6.296 -4.126 1.00 96.81 89 ASP A CA 1
ATOM 687 C C . ASP A 1 89 ? -16.596 -6.346 -5.433 1.00 96.81 89 ASP A C 1
ATOM 689 O O . ASP A 1 89 ? -16.574 -5.385 -6.206 1.00 96.81 89 ASP A O 1
ATOM 693 N N . GLY A 1 90 ? -15.894 -7.452 -5.668 1.00 95.62 90 GLY A N 1
ATOM 694 C CA . GLY A 1 90 ? -15.057 -7.599 -6.851 1.00 95.62 90 GLY A CA 1
ATOM 695 C C . GLY A 1 90 ? -14.048 -8.735 -6.760 1.00 95.62 90 GLY A C 1
ATOM 696 O O . GLY A 1 90 ? -13.372 -8.936 -5.750 1.00 95.62 90 GLY A O 1
ATOM 697 N N . VAL A 1 91 ? -13.883 -9.444 -7.877 1.00 95.44 91 VAL A N 1
ATOM 698 C CA . VAL A 1 91 ? -13.015 -10.631 -7.985 1.00 95.44 91 VAL A CA 1
ATOM 699 C C . VAL A 1 91 ? -11.537 -10.346 -7.708 1.00 95.44 91 VAL A C 1
ATOM 701 O O . VAL A 1 91 ? -10.813 -11.249 -7.301 1.00 95.44 91 VAL A O 1
ATOM 704 N N . ASN A 1 92 ? -11.092 -9.102 -7.902 1.00 95.19 92 ASN A N 1
ATOM 705 C CA . ASN A 1 92 ? -9.708 -8.691 -7.654 1.00 95.19 92 ASN A CA 1
ATOM 706 C C . ASN A 1 92 ? -9.478 -8.193 -6.218 1.00 95.19 92 ASN A C 1
ATOM 708 O O . ASN A 1 92 ? -8.334 -8.000 -5.820 1.00 95.19 92 ASN A O 1
ATOM 712 N N . TRP A 1 93 ? -10.547 -7.989 -5.443 1.00 96.75 93 TRP A N 1
ATOM 713 C CA . TRP A 1 93 ? -10.500 -7.554 -4.043 1.00 96.75 93 TRP A CA 1
ATOM 714 C C . TRP A 1 93 ? -10.713 -8.724 -3.084 1.00 96.75 93 TRP A C 1
ATOM 716 O O . TRP A 1 93 ? -10.074 -8.782 -2.031 1.00 96.75 93 TRP A O 1
ATOM 726 N N . GLU A 1 94 ? -11.565 -9.675 -3.470 1.00 97.88 94 GLU A N 1
ATOM 727 C CA . GLU A 1 94 ? -11.929 -10.846 -2.670 1.00 97.88 94 GLU A CA 1
ATOM 728 C C . GLU A 1 94 ? -10.736 -11.674 -2.156 1.00 97.88 94 GLU A C 1
ATOM 730 O O . GLU A 1 94 ? -10.757 -12.058 -0.984 1.00 97.88 94 GLU A O 1
ATOM 735 N N . PRO A 1 95 ? -9.655 -11.913 -2.931 1.00 98.19 95 PRO A N 1
ATOM 736 C CA . PRO A 1 95 ? -8.534 -12.721 -2.448 1.00 98.19 95 PRO A CA 1
ATOM 737 C C . PRO A 1 95 ? -7.864 -12.161 -1.183 1.00 98.19 95 PRO A C 1
ATOM 739 O O . PRO A 1 95 ? -7.397 -12.928 -0.340 1.00 98.19 95 PRO A O 1
ATOM 742 N N . GLY A 1 96 ? -7.869 -10.835 -0.999 1.00 98.38 96 GLY A N 1
ATOM 743 C CA . GLY A 1 96 ? -7.401 -10.202 0.236 1.00 98.38 96 GLY A CA 1
ATOM 744 C C . GLY A 1 96 ? -8.295 -10.532 1.432 1.00 98.38 96 GLY A C 1
ATOM 745 O O . GLY A 1 96 ? -7.799 -10.893 2.498 1.00 98.38 96 GLY A O 1
ATOM 746 N N . VAL A 1 97 ? -9.617 -10.486 1.256 1.00 98.62 97 VAL A N 1
ATOM 747 C CA . VAL A 1 97 ? -10.579 -10.817 2.321 1.00 98.62 97 VAL A CA 1
ATOM 748 C C . VAL A 1 97 ? -10.504 -12.290 2.706 1.00 98.62 97 VAL A C 1
ATOM 750 O O . VAL A 1 97 ? -10.470 -12.613 3.894 1.00 98.62 97 VAL A O 1
ATOM 753 N N . VAL A 1 98 ? -10.385 -13.186 1.726 1.00 98.75 98 VAL A N 1
ATOM 754 C CA . VAL A 1 98 ? -10.180 -14.620 1.977 1.00 98.75 98 VAL A CA 1
ATOM 755 C C . VAL A 1 98 ? -8.914 -14.853 2.807 1.00 98.75 98 VAL A C 1
ATOM 757 O O . VAL A 1 98 ? -8.963 -15.569 3.811 1.00 98.75 98 VAL A O 1
ATOM 760 N N . ALA A 1 99 ? -7.798 -14.215 2.442 1.00 98.69 99 ALA A N 1
ATOM 761 C CA . ALA A 1 99 ? -6.538 -14.336 3.171 1.00 98.69 99 ALA A CA 1
ATOM 762 C C . ALA A 1 99 ? -6.620 -13.761 4.596 1.00 98.69 99 ALA A C 1
ATOM 764 O O . ALA A 1 99 ? -6.149 -14.398 5.543 1.00 98.69 99 ALA A O 1
ATOM 765 N N . PHE A 1 100 ? -7.280 -12.611 4.771 1.00 98.81 100 PHE A N 1
ATOM 766 C CA . PHE A 1 100 ? -7.557 -12.040 6.090 1.00 98.81 100 PHE A CA 1
ATOM 767 C C . PHE A 1 100 ? -8.336 -13.026 6.961 1.00 98.81 100 PHE A C 1
ATOM 769 O O . PHE A 1 100 ? -7.913 -13.326 8.073 1.00 98.81 100 PHE A O 1
ATOM 776 N N . LYS A 1 101 ? -9.449 -13.572 6.455 1.00 98.88 101 LYS A N 1
ATOM 777 C CA . LYS A 1 101 ? -10.317 -14.501 7.198 1.00 98.88 101 LYS A CA 1
ATOM 778 C C . LYS A 1 101 ? -9.596 -15.796 7.558 1.00 98.88 101 LYS A C 1
ATOM 780 O O . LYS A 1 101 ? -9.750 -16.291 8.674 1.00 98.88 101 LYS A O 1
ATOM 785 N N . ALA A 1 102 ? -8.795 -16.332 6.638 1.00 98.69 102 ALA A N 1
ATOM 786 C CA . ALA A 1 102 ? -7.993 -17.526 6.883 1.00 98.69 102 ALA A CA 1
ATOM 787 C C . ALA A 1 102 ? -6.989 -17.302 8.025 1.00 98.69 102 ALA A C 1
ATOM 789 O O . ALA A 1 102 ? -6.918 -18.112 8.952 1.00 98.69 102 ALA A O 1
ATOM 790 N N . TYR A 1 103 ? -6.265 -16.178 8.000 1.00 98.62 103 TYR A N 1
ATOM 791 C CA . TYR A 1 103 ? -5.339 -15.831 9.074 1.00 98.62 103 TYR A CA 1
ATOM 792 C C . TYR A 1 103 ? -6.081 -15.542 10.381 1.00 98.62 103 TYR A C 1
ATOM 794 O O . TYR A 1 103 ? -5.733 -16.112 11.408 1.00 98.62 103 TYR A O 1
ATOM 802 N N . ALA A 1 104 ? -7.149 -14.742 10.342 1.00 98.50 104 ALA A N 1
ATOM 803 C CA . ALA A 1 104 ? -7.994 -14.420 11.489 1.00 98.50 104 ALA A CA 1
ATOM 804 C C . ALA A 1 104 ? -8.482 -15.680 12.216 1.00 98.50 104 ALA A C 1
ATOM 806 O O . ALA A 1 104 ? -8.342 -15.773 13.434 1.00 98.50 104 ALA A O 1
ATOM 807 N N . LYS A 1 105 ? -8.956 -16.690 11.472 1.00 98.50 105 LYS A N 1
ATOM 808 C CA . LYS A 1 105 ? -9.328 -18.000 12.024 1.00 98.50 105 LYS A CA 1
ATOM 809 C C . LYS A 1 105 ? -8.142 -18.696 12.697 1.00 98.50 105 LYS A C 1
ATOM 811 O O . LYS A 1 105 ? -8.297 -19.210 13.801 1.00 98.50 105 LYS A O 1
ATOM 816 N N . LYS A 1 106 ? -6.967 -18.706 12.055 1.00 98.31 106 LYS A N 1
ATOM 817 C CA . LYS A 1 106 ? -5.740 -19.325 12.593 1.00 98.31 106 LYS A CA 1
ATOM 818 C C . LYS A 1 106 ? -5.321 -18.718 13.937 1.00 98.31 106 LYS A C 1
ATOM 820 O O . LYS A 1 106 ? -4.822 -19.448 1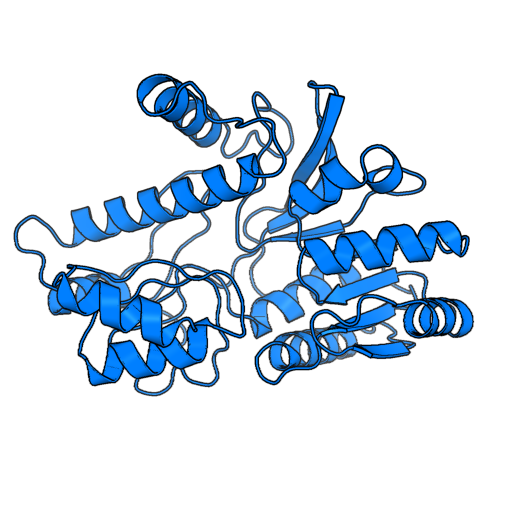4.784 1.00 98.31 106 LYS A O 1
ATOM 825 N N . VAL A 1 107 ? -5.519 -17.413 14.131 1.00 97.94 107 VAL A N 1
ATOM 826 C CA . VAL A 1 107 ? -5.109 -16.694 15.354 1.00 97.94 107 VAL A CA 1
ATOM 827 C C . VAL A 1 107 ? -6.270 -16.354 16.299 1.00 97.94 107 VAL A C 1
ATOM 829 O O . VAL A 1 107 ? -6.094 -15.571 17.227 1.00 97.94 107 VAL A O 1
ATOM 832 N N . GLY A 1 108 ? -7.457 -16.928 16.081 1.00 98.06 108 GLY A N 1
ATOM 833 C CA . GLY A 1 108 ? -8.601 -16.776 16.988 1.00 98.06 108 GLY A CA 1
ATOM 834 C C . GLY A 1 108 ? -9.249 -15.384 17.009 1.00 98.06 108 GLY A C 1
ATOM 835 O O . GLY A 1 108 ? -9.878 -15.019 18.001 1.00 98.06 108 GLY A O 1
ATOM 836 N N . LEU A 1 109 ? -9.121 -14.590 15.942 1.00 98.44 109 LEU A N 1
ATOM 837 C CA . LEU A 1 109 ? -9.860 -13.331 15.808 1.00 98.44 109 LEU A CA 1
ATOM 838 C C . LEU A 1 109 ? -11.350 -13.594 15.548 1.00 98.44 109 LEU A C 1
ATOM 840 O O . LEU A 1 109 ? -11.719 -14.495 14.796 1.00 98.44 109 LEU A O 1
ATOM 844 N N . THR A 1 110 ? -12.214 -12.762 16.1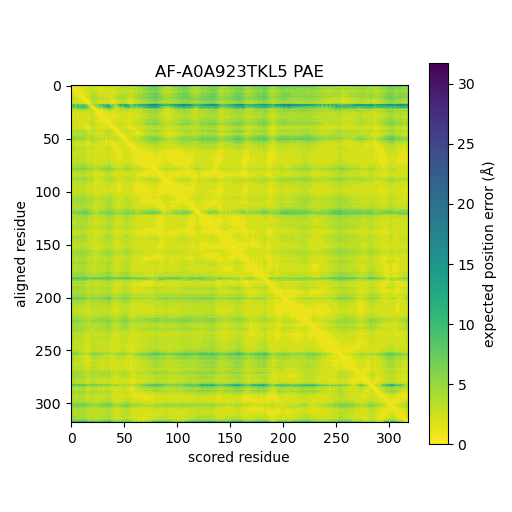33 1.00 98.62 110 THR A N 1
ATOM 845 C CA . THR A 1 110 ? -13.672 -12.893 16.001 1.00 98.62 110 THR A CA 1
ATOM 846 C C . THR A 1 110 ? -14.207 -11.921 14.957 1.00 98.62 110 THR A C 1
ATOM 848 O O . THR A 1 110 ? -14.208 -10.714 15.183 1.00 98.62 110 THR A O 1
ATOM 851 N N . ILE A 1 111 ? -14.707 -12.438 13.834 1.00 98.75 111 ILE A N 1
ATOM 852 C CA . ILE A 1 111 ? -15.400 -11.641 12.811 1.00 98.75 111 ILE A CA 1
ATOM 853 C C . ILE A 1 111 ? -16.907 -11.741 13.058 1.00 98.75 111 ILE A C 1
ATOM 855 O O . ILE A 1 111 ? -17.453 -12.842 13.071 1.00 98.75 111 ILE A O 1
ATOM 859 N N . VAL A 1 112 ? -17.574 -10.605 13.271 1.00 98.75 112 VAL A N 1
ATOM 860 C CA . VAL A 1 112 ? -19.003 -10.542 13.645 1.00 98.75 112 VAL A CA 1
ATOM 861 C C . VAL A 1 112 ? -19.923 -10.079 12.521 1.00 98.75 112 VAL A C 1
ATOM 863 O O . VAL A 1 112 ? -21.133 -10.286 12.601 1.00 98.75 112 VAL A O 1
ATOM 866 N N . ALA A 1 113 ? -19.364 -9.447 11.491 1.00 98.62 113 ALA A N 1
ATOM 867 C CA . ALA A 1 113 ? -20.101 -8.945 10.341 1.00 98.62 113 ALA A CA 1
ATOM 868 C C . ALA A 1 113 ? -19.172 -8.794 9.132 1.00 98.62 113 ALA A C 1
ATOM 870 O O . ALA A 1 113 ? -17.996 -8.456 9.280 1.00 98.62 113 ALA A O 1
ATOM 871 N N . GLU A 1 114 ? -19.714 -9.001 7.938 1.00 98.62 114 GLU A N 1
ATOM 872 C CA . GLU A 1 114 ? -19.032 -8.752 6.672 1.00 98.62 114 GLU A CA 1
ATOM 873 C C . GLU A 1 114 ? -20.046 -8.228 5.660 1.00 98.62 114 GLU A C 1
ATOM 875 O O . GLU A 1 114 ? -21.084 -8.851 5.439 1.00 98.62 114 GLU A O 1
ATOM 880 N N . ARG A 1 115 ? -19.741 -7.088 5.037 1.00 98.44 115 ARG A N 1
ATOM 881 C CA . ARG A 1 115 ? -20.577 -6.485 4.003 1.00 98.44 115 ARG A CA 1
ATOM 882 C C . ARG A 1 115 ? -19.763 -6.131 2.775 1.00 98.44 115 ARG A C 1
ATOM 884 O O . ARG A 1 115 ? -18.814 -5.352 2.843 1.00 98.44 115 ARG A O 1
ATOM 891 N N . ALA A 1 116 ? -20.172 -6.708 1.651 1.00 98.00 116 ALA A N 1
ATOM 892 C CA . ALA A 1 116 ? -19.683 -6.343 0.334 1.00 98.00 116 ALA A CA 1
ATOM 893 C C . ALA A 1 116 ? -20.490 -5.157 -0.209 1.00 98.00 116 ALA A C 1
ATOM 895 O O . ALA A 1 116 ? -21.715 -5.128 -0.080 1.00 98.00 116 ALA A O 1
ATOM 896 N N . VAL A 1 117 ? -19.809 -4.185 -0.811 1.00 97.69 117 VAL A N 1
ATOM 897 C CA . VAL A 1 117 ? -20.431 -2.994 -1.399 1.00 97.69 117 VAL A CA 1
ATOM 898 C C . VAL A 1 117 ? -20.019 -2.823 -2.851 1.00 97.69 117 VAL A C 1
ATOM 900 O O . VAL A 1 117 ? -18.872 -3.066 -3.220 1.00 97.69 117 VAL A O 1
ATOM 903 N N . ALA A 1 118 ? -20.955 -2.370 -3.682 1.00 96.19 118 ALA A N 1
ATOM 904 C CA . ALA A 1 118 ? -20.650 -2.015 -5.059 1.00 96.19 118 ALA A CA 1
ATOM 905 C C . ALA A 1 118 ? -19.612 -0.881 -5.114 1.00 96.19 118 ALA A C 1
ATOM 907 O O . ALA A 1 118 ? -19.620 0.034 -4.282 1.00 96.19 118 ALA A O 1
ATOM 908 N N . ALA A 1 119 ? -18.748 -0.911 -6.130 1.00 91.25 119 ALA A N 1
ATOM 909 C CA . ALA A 1 119 ? -17.786 0.159 -6.356 1.00 91.25 119 ALA A CA 1
ATOM 910 C C . ALA A 1 119 ? -18.512 1.507 -6.509 1.00 91.25 119 ALA A C 1
ATOM 912 O O . ALA A 1 119 ? -19.432 1.642 -7.313 1.00 91.25 119 ALA A O 1
ATOM 913 N N . ASN A 1 120 ? -18.066 2.515 -5.755 1.00 88.88 120 ASN A N 1
ATOM 914 C CA . ASN A 1 120 ? -18.639 3.866 -5.757 1.00 88.88 120 ASN A CA 1
ATOM 915 C C . ASN A 1 120 ? -20.128 3.940 -5.343 1.00 88.88 120 ASN A C 1
ATOM 917 O O . ASN A 1 120 ? -20.846 4.809 -5.832 1.00 88.88 120 ASN A O 1
ATOM 921 N N . LYS A 1 121 ? -20.590 3.082 -4.416 1.00 93.06 121 LYS A N 1
ATOM 922 C CA . LYS A 1 121 ? -21.981 3.069 -3.902 1.00 93.06 121 LYS A CA 1
ATOM 923 C C . LYS A 1 121 ? -22.473 4.430 -3.369 1.00 93.06 121 LYS A C 1
ATOM 925 O O . LYS A 1 121 ? -23.663 4.720 -3.424 1.00 93.06 121 LYS A O 1
ATOM 930 N N . GLY A 1 122 ? -21.580 5.262 -2.830 1.00 91.50 122 GLY A N 1
ATOM 931 C CA . GLY A 1 122 ? -21.867 6.631 -2.368 1.00 91.50 122 GLY A CA 1
ATOM 932 C C . GLY A 1 122 ? -22.562 6.737 -1.000 1.00 91.50 122 GLY A C 1
ATOM 933 O O . GLY A 1 122 ? -22.238 7.640 -0.229 1.00 91.50 122 GLY A O 1
ATOM 934 N N . ASN A 1 123 ? -23.448 5.800 -0.649 1.00 96.88 123 ASN A N 1
ATOM 935 C CA . ASN A 1 123 ? -24.084 5.700 0.671 1.00 96.88 123 ASN A CA 1
ATOM 936 C C . ASN A 1 123 ? -23.778 4.345 1.335 1.00 96.88 123 ASN A C 1
ATOM 938 O O . ASN A 1 123 ? -24.017 3.294 0.741 1.00 96.88 123 ASN A O 1
ATOM 942 N N . TYR A 1 124 ? -23.279 4.393 2.569 1.00 98.25 124 TYR A N 1
ATOM 943 C CA . TYR A 1 124 ? -22.823 3.254 3.367 1.00 98.25 124 TYR A CA 1
ATOM 944 C C . TYR A 1 124 ? -23.564 3.126 4.708 1.00 98.25 124 TYR A C 1
ATOM 946 O O . TYR A 1 124 ? -23.113 2.393 5.589 1.00 98.25 124 TYR A O 1
ATOM 954 N N . THR A 1 125 ? -24.682 3.841 4.899 1.00 98.12 125 THR A N 1
ATOM 955 C CA . THR A 1 125 ? -25.449 3.831 6.154 1.00 98.12 125 THR A CA 1
ATOM 956 C C . THR A 1 125 ? -25.814 2.420 6.606 1.00 98.12 125 THR A C 1
ATOM 958 O O . THR A 1 125 ? -25.545 2.077 7.753 1.00 98.12 125 THR A O 1
ATOM 961 N N . ASP A 1 126 ? -26.337 1.575 5.717 1.00 98.25 126 ASP A N 1
ATOM 962 C CA . ASP A 1 126 ? -26.764 0.219 6.087 1.00 98.25 126 ASP A CA 1
ATOM 963 C C . ASP A 1 126 ? -25.598 -0.655 6.558 1.00 98.25 126 ASP A C 1
ATOM 965 O O . ASP A 1 126 ? -25.723 -1.400 7.529 1.00 98.25 126 ASP A O 1
ATOM 969 N N . GLU A 1 127 ? -24.446 -0.554 5.890 1.00 98.50 127 GLU A N 1
ATOM 970 C CA . GLU A 1 127 ? -23.252 -1.306 6.269 1.00 98.50 127 GLU A CA 1
ATOM 971 C C . GLU A 1 127 ? -22.729 -0.857 7.631 1.00 98.50 127 GLU A C 1
ATOM 973 O O . GLU A 1 127 ? -22.402 -1.689 8.475 1.00 98.50 127 GLU A O 1
ATOM 978 N N . ILE A 1 128 ? -22.700 0.453 7.872 1.00 98.69 128 ILE A N 1
ATOM 979 C CA . ILE A 1 128 ? -22.280 1.041 9.146 1.00 98.69 128 ILE A CA 1
ATOM 980 C C . ILE A 1 128 ? -23.225 0.619 10.279 1.00 98.69 128 ILE A C 1
ATOM 982 O O . ILE A 1 128 ? -22.756 0.196 11.340 1.00 98.69 128 ILE A O 1
ATOM 986 N N . LEU A 1 129 ? -24.541 0.698 10.057 1.00 98.50 129 LEU A N 1
ATOM 987 C CA . LEU A 1 129 ? -25.545 0.263 11.026 1.00 98.50 129 LEU A CA 1
ATOM 988 C C . LEU A 1 129 ? -25.410 -1.223 11.335 1.00 98.50 129 LEU A C 1
ATOM 990 O O . LEU A 1 129 ? -25.512 -1.604 12.498 1.00 98.50 129 LEU A O 1
ATOM 994 N N . GL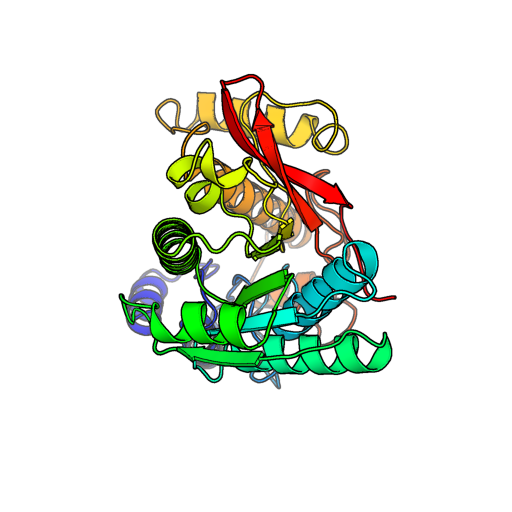U A 1 130 ? -25.133 -2.067 10.341 1.00 98.62 130 GLU A N 1
ATOM 995 C CA . GLU A 1 130 ? -24.889 -3.480 10.607 1.00 98.62 130 GLU A CA 1
ATOM 996 C C . GLU A 1 130 ? -23.638 -3.695 11.461 1.00 98.62 130 GLU A C 1
ATOM 998 O O . GLU A 1 130 ? -23.721 -4.418 12.456 1.00 98.62 130 GLU A O 1
ATOM 1003 N N . MET A 1 131 ? -22.506 -3.056 11.133 1.00 98.75 131 MET A N 1
ATOM 1004 C CA . MET A 1 131 ? -21.289 -3.169 11.951 1.00 98.75 131 MET A CA 1
ATOM 1005 C C . MET A 1 131 ? -21.571 -2.767 13.407 1.00 98.75 131 MET A C 1
ATOM 1007 O O . MET A 1 131 ? -21.199 -3.488 14.338 1.00 98.75 131 MET A O 1
ATOM 1011 N N . LYS A 1 132 ? -22.302 -1.661 13.608 1.00 98.62 132 LYS A N 1
ATOM 1012 C CA . LYS A 1 132 ? -22.728 -1.180 14.929 1.00 98.62 132 LYS A CA 1
ATOM 1013 C C . LYS A 1 132 ? -23.644 -2.184 15.639 1.00 98.62 132 LYS A C 1
ATOM 1015 O O . LYS A 1 132 ? -23.368 -2.553 16.778 1.00 98.62 132 LYS A O 1
ATOM 1020 N N . ASN A 1 133 ? -24.685 -2.676 14.968 1.00 98.62 133 ASN A N 1
ATOM 1021 C CA . ASN A 1 133 ? -25.683 -3.595 15.531 1.00 98.62 133 ASN A CA 1
ATOM 1022 C C . ASN A 1 133 ? -25.102 -4.977 15.861 1.00 98.62 133 ASN A C 1
ATOM 1024 O O . ASN A 1 133 ? -25.533 -5.624 16.814 1.00 98.62 133 ASN A O 1
ATOM 1028 N N . LYS A 1 134 ? -24.099 -5.433 15.104 1.00 98.75 134 LYS A N 1
ATOM 1029 C CA . LYS A 1 134 ? -23.347 -6.667 15.386 1.00 98.75 134 LYS A CA 1
ATOM 1030 C C . LYS A 1 134 ? -22.270 -6.475 16.460 1.00 98.75 134 LYS A C 1
ATOM 1032 O O . LYS A 1 134 ? -21.621 -7.442 16.864 1.00 98.75 134 LYS A O 1
ATOM 1037 N N . GLY A 1 135 ? -22.105 -5.249 16.958 1.00 98.44 135 GLY A N 1
ATOM 1038 C CA . GLY A 1 135 ? -21.170 -4.913 18.023 1.00 98.44 135 GLY A CA 1
ATOM 1039 C C . GLY A 1 135 ? -19.712 -4.994 17.586 1.00 98.44 135 GLY A C 1
ATOM 1040 O O . GLY A 1 135 ? -18.872 -5.385 18.393 1.00 98.44 135 GLY A O 1
ATOM 1041 N N . ALA A 1 136 ? -19.403 -4.679 16.324 1.00 98.81 136 ALA A N 1
ATOM 1042 C CA . ALA A 1 136 ? -18.021 -4.583 15.874 1.00 98.81 136 ALA A CA 1
ATOM 1043 C C . ALA A 1 136 ? -17.303 -3.438 16.615 1.00 98.81 136 ALA A C 1
ATOM 1045 O O . ALA A 1 136 ? -17.762 -2.294 16.639 1.00 98.81 136 ALA A O 1
ATOM 1046 N N . GLU A 1 137 ? -16.162 -3.754 17.220 1.00 98.75 137 GLU A N 1
ATOM 1047 C CA . GLU A 1 137 ? -15.285 -2.820 17.940 1.00 98.75 137 GLU A CA 1
ATOM 1048 C C . GLU A 1 137 ? -14.102 -2.360 17.075 1.00 98.75 137 GLU A C 1
ATOM 1050 O O . GLU A 1 137 ? -13.454 -1.347 17.369 1.00 98.75 137 GLU A O 1
ATOM 1055 N N . VAL A 1 138 ? -13.816 -3.119 16.017 1.00 98.81 138 VAL A N 1
ATOM 1056 C CA . VAL A 1 138 ? -12.845 -2.820 14.966 1.00 98.81 138 VAL A CA 1
ATOM 1057 C C . VAL A 1 138 ? -13.546 -3.013 13.629 1.00 98.81 138 VAL A C 1
ATOM 1059 O O . VAL A 1 138 ? -14.221 -4.023 13.443 1.00 98.81 138 VAL A O 1
ATOM 1062 N N . VAL A 1 139 ? -13.381 -2.088 12.690 1.00 98.81 139 VAL A N 1
ATOM 1063 C CA . VAL A 1 139 ? -13.877 -2.236 11.321 1.00 98.81 139 VAL A CA 1
ATOM 1064 C C . VAL A 1 139 ? -12.709 -2.179 10.349 1.00 98.81 139 VAL A C 1
ATOM 1066 O O . VAL A 1 139 ? -11.927 -1.228 10.341 1.00 98.81 139 VAL A O 1
ATOM 1069 N N . TRP A 1 140 ? -12.598 -3.211 9.518 1.00 98.81 140 TRP A N 1
ATOM 1070 C CA . TRP A 1 140 ? -11.677 -3.237 8.393 1.00 98.81 140 TRP A CA 1
ATOM 1071 C C . TRP A 1 140 ? -12.369 -2.714 7.138 1.00 98.81 140 TRP A C 1
ATOM 1073 O O . TRP A 1 140 ? -13.293 -3.343 6.619 1.00 98.81 140 TRP A O 1
ATOM 1083 N N . GLY A 1 141 ? -11.927 -1.540 6.683 1.00 98.25 141 GLY A N 1
ATOM 1084 C CA . GLY A 1 141 ? -12.345 -0.937 5.423 1.00 98.25 141 GLY A CA 1
ATOM 1085 C C . GLY A 1 141 ? -11.446 -1.419 4.288 1.00 98.25 141 GLY A C 1
ATOM 1086 O O . GLY A 1 141 ? -10.355 -0.888 4.087 1.00 98.25 141 GLY A O 1
ATOM 1087 N N . TRP A 1 142 ? -11.906 -2.419 3.540 1.00 97.94 142 TRP A N 1
ATOM 1088 C CA . TRP A 1 142 ? -11.219 -2.956 2.364 1.00 97.94 142 TRP A CA 1
ATOM 1089 C C . TRP A 1 142 ? -11.729 -2.278 1.089 1.00 97.94 142 TRP A C 1
ATOM 1091 O O . TRP A 1 142 ? -12.418 -2.871 0.258 1.00 97.94 142 TRP A O 1
ATOM 1101 N N . GLU A 1 143 ? -11.425 -0.987 0.988 1.00 95.88 143 GLU A N 1
ATOM 1102 C CA . GLU A 1 143 ? -11.890 -0.078 -0.059 1.00 95.88 143 GLU A CA 1
ATOM 1103 C C . GLU A 1 143 ? -10.797 0.936 -0.420 1.00 95.88 143 GLU A C 1
ATOM 1105 O O . GLU A 1 143 ? -9.791 1.070 0.276 1.00 95.88 143 GLU A O 1
ATOM 1110 N N . ASN A 1 144 ? -10.971 1.680 -1.514 1.00 94.12 144 ASN A N 1
ATOM 1111 C CA . ASN A 1 144 ? -10.015 2.742 -1.846 1.00 94.12 144 ASN A CA 1
ATOM 1112 C C . ASN A 1 144 ? -10.104 3.928 -0.856 1.00 94.12 144 ASN A C 1
ATOM 1114 O O . ASN A 1 144 ? -11.063 4.059 -0.093 1.00 94.12 144 ASN A O 1
ATOM 1118 N N . ALA A 1 145 ? -9.107 4.818 -0.883 1.00 94.38 145 ALA A N 1
ATOM 1119 C CA . ALA A 1 145 ? -9.009 5.959 0.036 1.00 94.38 145 ALA A CA 1
ATOM 1120 C C . ALA A 1 145 ? -10.240 6.886 0.015 1.00 94.38 145 ALA A C 1
ATOM 1122 O O . ALA A 1 145 ? -10.706 7.338 1.062 1.00 94.38 145 ALA A O 1
ATOM 1123 N N . LEU A 1 146 ? -10.785 7.164 -1.175 1.00 94.62 146 LEU A N 1
ATOM 1124 C CA . LEU A 1 146 ? -11.928 8.066 -1.341 1.00 94.62 146 LEU A CA 1
ATOM 1125 C C . LEU A 1 146 ? -13.188 7.487 -0.697 1.00 94.62 146 LEU A C 1
ATOM 1127 O O . LEU A 1 146 ? -13.863 8.170 0.072 1.00 94.62 146 LEU A O 1
ATOM 1131 N N . ILE A 1 147 ? -13.472 6.214 -0.974 1.00 96.19 147 ILE A N 1
ATOM 1132 C CA . ILE A 1 147 ? -14.630 5.515 -0.419 1.00 96.19 147 ILE A CA 1
ATOM 1133 C C . ILE A 1 147 ? -14.475 5.323 1.088 1.00 96.19 147 ILE A C 1
ATOM 1135 O O . ILE A 1 147 ? -15.399 5.615 1.844 1.00 96.19 147 ILE A O 1
ATOM 1139 N N . THR A 1 148 ? -13.286 4.935 1.542 1.00 96.00 148 THR A N 1
ATOM 1140 C CA . THR A 1 148 ? -12.979 4.817 2.971 1.00 96.00 148 THR A CA 1
ATOM 1141 C C . THR A 1 148 ? -13.226 6.141 3.703 1.00 96.00 148 THR A C 1
ATOM 1143 O O . THR A 1 148 ? -13.908 6.161 4.722 1.00 96.00 148 THR A O 1
ATOM 1146 N N . THR A 1 149 ? -12.787 7.272 3.142 1.00 97.19 149 THR A N 1
ATOM 1147 C CA . THR A 1 149 ? -13.053 8.606 3.712 1.00 97.19 149 THR A CA 1
ATOM 1148 C C . THR A 1 149 ? -14.555 8.889 3.852 1.00 97.19 149 THR A C 1
ATOM 1150 O O . THR A 1 149 ? -14.986 9.450 4.858 1.00 97.19 149 THR A O 1
ATOM 1153 N N . GLN A 1 150 ? -15.370 8.493 2.868 1.00 97.38 150 GLN A N 1
ATOM 1154 C CA . GLN A 1 150 ? -16.828 8.650 2.932 1.00 97.38 150 GLN A CA 1
ATOM 1155 C C . GLN A 1 150 ? -17.462 7.762 4.008 1.00 97.38 150 GLN A C 1
ATOM 1157 O O . GLN A 1 150 ? -18.303 8.248 4.764 1.00 97.38 150 GLN A O 1
ATOM 1162 N N . ILE A 1 151 ? -17.039 6.497 4.109 1.00 98.00 151 ILE A N 1
ATOM 1163 C CA . ILE A 1 151 ? -17.505 5.565 5.147 1.00 98.00 151 ILE A CA 1
ATOM 1164 C C . ILE A 1 151 ? -17.227 6.145 6.537 1.00 98.00 151 ILE A C 1
ATOM 1166 O O . ILE A 1 151 ? -18.128 6.179 7.374 1.00 98.00 151 ILE A O 1
ATOM 1170 N N . LEU A 1 152 ? -16.014 6.658 6.776 1.00 98.06 152 LEU A N 1
ATOM 1171 C CA . LEU A 1 152 ? -15.640 7.223 8.075 1.00 98.06 152 LEU A CA 1
ATOM 1172 C C . LEU A 1 152 ? -16.492 8.448 8.425 1.00 98.06 152 LEU A C 1
ATOM 1174 O O . LEU A 1 152 ? -17.042 8.504 9.523 1.00 98.06 152 LEU A O 1
ATOM 1178 N N . LYS A 1 153 ? -16.688 9.379 7.482 1.00 97.75 153 LYS A N 1
ATOM 1179 C CA . LYS A 1 153 ? -17.562 10.549 7.690 1.00 97.75 153 LYS A CA 1
ATOM 1180 C C . LYS A 1 153 ? -18.997 10.139 8.034 1.00 97.75 153 LYS A C 1
ATOM 1182 O O . LYS A 1 153 ? -19.579 10.657 8.982 1.00 97.75 153 LYS A O 1
ATOM 1187 N N . GLN A 1 154 ? -19.559 9.173 7.307 1.00 98.00 154 GLN A N 1
ATOM 1188 C CA . GLN A 1 154 ? -20.916 8.682 7.566 1.00 98.00 154 GLN A CA 1
ATOM 1189 C C . GLN A 1 154 ? -21.023 7.934 8.902 1.00 98.00 154 GLN A C 1
ATOM 1191 O O . GLN A 1 154 ? -22.055 8.031 9.569 1.00 98.00 154 GLN A O 1
ATOM 1196 N N . ALA A 1 155 ? -19.976 7.218 9.324 1.00 98.06 155 ALA A N 1
ATOM 1197 C CA . ALA A 1 155 ? -19.942 6.547 10.621 1.00 98.06 155 ALA A CA 1
ATOM 1198 C C . ALA A 1 155 ? -19.942 7.554 11.776 1.00 98.06 155 ALA A C 1
ATOM 1200 O O . ALA A 1 155 ? -20.657 7.367 12.761 1.00 98.06 155 ALA A O 1
ATOM 1201 N N . GLN A 1 156 ? -19.227 8.668 11.617 1.00 96.31 156 GLN A N 1
ATOM 1202 C CA . GLN A 1 156 ? -19.221 9.758 12.589 1.00 96.31 156 GLN A CA 1
ATOM 1203 C C . GLN A 1 156 ? -20.580 10.442 12.711 1.00 96.31 156 GLN A C 1
ATOM 1205 O O . GLN A 1 156 ? -21.051 10.649 13.829 1.00 96.31 156 GLN A O 1
ATOM 1210 N N . THR A 1 157 ? -21.259 10.717 11.591 1.00 96.94 157 THR A N 1
ATOM 1211 C CA . THR A 1 157 ? -22.642 11.227 11.607 1.00 96.94 157 THR A CA 1
ATOM 1212 C C . THR A 1 157 ? -23.594 10.279 12.346 1.00 96.94 157 THR A C 1
ATOM 1214 O O . THR A 1 157 ? -24.519 10.729 13.012 1.00 96.94 157 THR A O 1
ATOM 1217 N N . GLN A 1 158 ? -23.338 8.969 12.295 1.00 97.44 158 GLN A N 1
ATOM 1218 C CA . GLN A 1 158 ? -24.107 7.933 13.000 1.00 97.44 158 GLN A CA 1
ATOM 1219 C C . GLN A 1 158 ? -23.605 7.641 14.428 1.00 97.44 158 GLN A C 1
ATOM 1221 O O . GLN A 1 158 ? -24.026 6.657 15.056 1.00 97.44 158 GLN A O 1
ATOM 1226 N N . GLN A 1 159 ? -22.696 8.477 14.944 1.00 96.75 159 GLN A N 1
ATOM 1227 C CA . GLN A 1 159 ? -22.074 8.345 16.263 1.00 96.75 159 GLN A CA 1
ATOM 1228 C C . GLN A 1 159 ? -21.490 6.942 16.503 1.00 96.75 159 GLN A C 1
ATOM 1230 O O . GLN A 1 159 ? -21.669 6.340 17.564 1.00 96.75 159 GLN A O 1
ATOM 1235 N N . TYR A 1 160 ? -20.836 6.380 15.486 1.00 98.00 160 TYR A N 1
ATOM 1236 C CA . TYR A 1 160 ? -20.172 5.086 15.550 1.00 98.00 160 TYR A CA 1
ATOM 1237 C C . TYR A 1 160 ? -18.659 5.261 15.395 1.00 98.00 160 TYR A C 1
ATOM 1239 O O . TYR A 1 160 ? -18.171 5.686 14.351 1.00 98.00 160 TYR A O 1
ATOM 1247 N N . PHE A 1 161 ? -17.916 4.922 16.454 1.00 97.75 161 PHE A N 1
ATOM 1248 C CA . PHE A 1 161 ? -16.476 5.184 16.575 1.00 97.75 161 PHE A CA 1
ATOM 1249 C C . PHE A 1 161 ? -15.672 3.899 16.884 1.00 97.75 161 PHE A C 1
ATOM 1251 O O . PHE A 1 161 ? -15.031 3.798 17.944 1.00 97.75 161 PHE A O 1
ATOM 1258 N N . PRO A 1 162 ? -15.715 2.873 16.010 1.00 98.38 162 PRO A N 1
ATOM 1259 C CA . PRO A 1 162 ? -14.867 1.696 16.169 1.00 98.38 162 PRO A CA 1
ATOM 1260 C C . PRO A 1 162 ? -13.393 2.070 15.955 1.00 98.38 162 PRO A C 1
ATOM 1262 O O . PRO A 1 162 ? -13.063 3.175 15.523 1.00 98.38 162 PRO A O 1
ATOM 1265 N N . ASN A 1 163 ? -12.484 1.144 16.252 1.00 98.69 163 ASN A N 1
ATOM 1266 C CA . ASN A 1 163 ? -11.137 1.230 15.686 1.00 98.69 163 ASN A CA 1
ATOM 1267 C C . ASN A 1 163 ? -11.218 0.940 14.182 1.00 98.69 163 ASN A C 1
ATOM 1269 O O . ASN A 1 163 ? -12.012 0.096 13.770 1.00 98.69 163 ASN A O 1
ATOM 1273 N N . TRP A 1 164 ? -10.394 1.592 13.371 1.00 98.69 164 TRP A N 1
ATOM 1274 C CA . TRP A 1 164 ? -10.420 1.428 11.918 1.00 98.69 164 TRP A CA 1
ATOM 1275 C C . TRP A 1 164 ? -9.112 0.833 11.408 1.00 98.69 164 TRP A C 1
ATOM 1277 O O . TRP A 1 164 ? -8.041 1.299 11.784 1.00 98.69 164 TRP A O 1
ATOM 1287 N N . LEU A 1 165 ? -9.221 -0.165 10.530 1.00 98.69 165 LEU A N 1
ATOM 1288 C CA . LEU A 1 165 ? -8.121 -0.751 9.763 1.00 98.69 165 LEU A CA 1
ATOM 1289 C C . LEU A 1 165 ? -8.285 -0.369 8.287 1.00 98.69 165 LEU A C 1
ATOM 1291 O O . LEU A 1 165 ? -9.292 -0.739 7.683 1.00 98.69 165 LEU A O 1
ATOM 1295 N N . LEU A 1 166 ? -7.335 0.375 7.714 1.00 98.00 166 LEU A N 1
ATOM 1296 C CA . LEU A 1 166 ? -7.482 1.028 6.404 1.00 98.00 166 LEU A CA 1
ATOM 1297 C C . LEU A 1 166 ? -6.210 0.962 5.546 1.00 98.00 166 LEU A C 1
ATOM 1299 O O . LEU A 1 166 ? -5.108 0.771 6.060 1.00 98.00 166 LEU A O 1
ATOM 1303 N N . PHE A 1 167 ? -6.333 1.249 4.247 1.00 97.44 167 PHE A N 1
ATOM 1304 C CA . PHE A 1 167 ? -5.171 1.655 3.452 1.00 97.44 167 PHE A CA 1
ATOM 1305 C C . PHE A 1 167 ? -4.703 3.071 3.838 1.00 97.44 167 PHE A C 1
ATOM 1307 O O . PHE A 1 167 ? -5.511 4.005 3.807 1.00 97.44 167 PHE A O 1
ATOM 1314 N N . PRO A 1 168 ? -3.414 3.264 4.160 1.00 96.44 168 PRO A N 1
ATOM 1315 C CA . PRO A 1 168 ? -2.933 4.501 4.756 1.00 96.44 168 PRO A CA 1
ATOM 1316 C C . PRO A 1 168 ? -2.495 5.528 3.710 1.00 96.44 168 PRO A C 1
ATOM 1318 O O . PRO A 1 168 ? -1.313 5.674 3.417 1.00 96.44 168 PRO A O 1
ATOM 1321 N N . PHE A 1 169 ? -3.465 6.252 3.151 1.00 96.94 169 PHE A N 1
ATOM 1322 C CA . PHE A 1 169 ? -3.196 7.391 2.270 1.00 96.94 169 PHE A CA 1
ATOM 1323 C C . PHE A 1 169 ? -3.385 8.719 3.010 1.00 96.94 169 PHE A C 1
ATOM 1325 O O . PHE A 1 169 ? -4.395 8.898 3.705 1.00 96.94 169 PHE A O 1
ATOM 1332 N N . ASN A 1 170 ? -2.478 9.678 2.808 1.00 97.69 170 ASN A N 1
ATOM 1333 C CA . ASN A 1 170 ? -2.585 11.035 3.358 1.00 97.69 170 ASN A CA 1
ATOM 1334 C C . ASN A 1 170 ? -3.855 11.741 2.871 1.00 97.69 170 ASN A C 1
ATOM 1336 O O . ASN A 1 170 ? -4.433 12.543 3.598 1.00 97.69 170 ASN A O 1
ATOM 1340 N N . LEU A 1 171 ? -4.361 11.379 1.689 1.00 97.19 171 LEU A N 1
ATOM 1341 C CA . LEU A 1 171 ? -5.689 11.781 1.231 1.00 97.19 171 LEU A CA 1
ATOM 1342 C C . LEU A 1 171 ? -6.786 11.476 2.257 1.00 97.19 171 LEU A C 1
ATOM 1344 O O . LEU A 1 171 ? -7.631 12.331 2.495 1.00 97.19 171 LEU A O 1
ATOM 1348 N N . THR A 1 172 ? -6.769 10.298 2.885 1.00 97.81 172 THR A N 1
ATOM 1349 C CA . THR A 1 172 ? -7.768 9.943 3.907 1.00 97.81 172 THR A CA 1
ATOM 1350 C C . THR A 1 172 ? -7.529 10.733 5.187 1.00 97.81 172 THR A C 1
ATOM 1352 O O . THR A 1 172 ? -8.438 11.394 5.686 1.00 97.81 172 THR A O 1
ATOM 1355 N N . SER A 1 173 ? -6.299 10.714 5.707 1.00 98.25 173 SER A N 1
ATOM 1356 C CA . SER A 1 173 ? -5.996 11.310 7.010 1.00 98.25 173 SER A CA 1
ATOM 1357 C C . SER A 1 173 ? -6.112 12.834 7.011 1.00 98.25 173 SER A C 1
ATOM 1359 O O . SER A 1 173 ? -6.700 13.389 7.931 1.00 98.25 173 SER A O 1
ATOM 1361 N N . GLN A 1 174 ? -5.634 13.523 5.972 1.00 98.00 174 GLN A N 1
ATOM 1362 C CA . GLN A 1 174 ? -5.714 14.985 5.884 1.00 98.00 174 GLN A CA 1
ATOM 1363 C C . GLN A 1 174 ? -7.129 15.477 5.547 1.00 98.00 174 GLN A C 1
ATOM 1365 O O . GLN A 1 174 ? -7.497 16.568 5.968 1.00 98.00 174 GLN A O 1
ATOM 1370 N N . THR A 1 175 ? -7.943 14.686 4.833 1.00 97.81 175 THR A N 1
ATOM 1371 C CA . THR A 1 175 ? -9.353 15.044 4.572 1.00 97.81 175 THR A CA 1
ATOM 1372 C C . THR A 1 175 ? -10.222 14.923 5.825 1.00 97.81 175 THR A C 1
ATOM 1374 O O . THR A 1 175 ? -11.212 15.642 5.957 1.00 97.81 175 THR A O 1
ATOM 1377 N N . LEU A 1 176 ? -9.889 13.990 6.719 1.00 97.69 176 LEU A N 1
ATOM 1378 C CA . LEU A 1 176 ? -10.548 13.831 8.016 1.00 97.69 176 LEU A CA 1
ATOM 1379 C C . LEU A 1 176 ? -9.956 14.784 9.074 1.00 97.69 176 LEU A C 1
ATOM 1381 O O . LEU A 1 176 ? -10.660 15.220 9.977 1.00 97.69 176 LEU A O 1
ATOM 1385 N N . ASP A 1 177 ? -8.673 15.137 8.963 1.00 97.50 177 ASP A N 1
ATOM 1386 C CA . ASP A 1 177 ? -7.941 15.952 9.941 1.00 97.50 177 ASP A CA 1
ATOM 1387 C C . ASP A 1 177 ? -8.150 15.437 11.380 1.00 97.50 177 ASP A C 1
ATOM 1389 O O . ASP A 1 177 ? -7.739 14.317 11.690 1.00 97.50 177 ASP A O 1
ATOM 1393 N N . LYS A 1 178 ? -8.797 16.205 12.272 1.00 96.94 178 LYS A N 1
ATOM 1394 C CA . LYS A 1 178 ? -9.020 15.815 13.674 1.00 96.94 178 LYS A CA 1
ATOM 1395 C C . LYS A 1 178 ? -9.718 14.461 13.801 1.00 96.94 178 LYS A C 1
ATOM 1397 O O . LYS A 1 178 ? -9.420 13.704 14.718 1.00 96.94 178 LYS A O 1
ATOM 1402 N N . ASP A 1 179 ? -1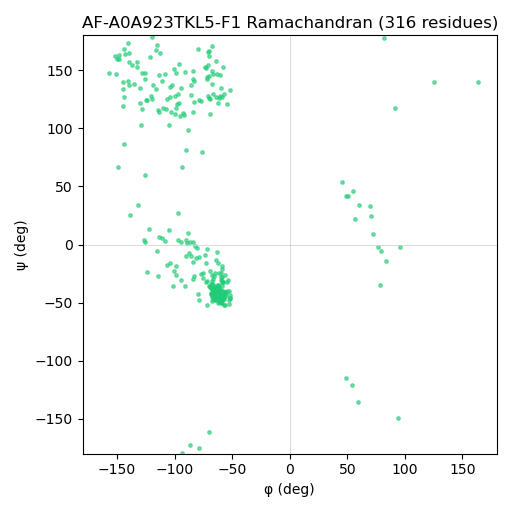0.577 14.136 12.843 1.00 95.88 179 ASP A N 1
ATOM 1403 C CA . ASP A 1 179 ? -11.396 12.931 12.821 1.00 95.88 179 ASP A CA 1
ATOM 1404 C C . ASP A 1 179 ? -10.577 11.666 12.524 1.00 95.88 179 ASP A C 1
ATOM 1406 O O . ASP A 1 179 ? -11.022 10.556 12.805 1.00 95.88 179 ASP A O 1
ATOM 1410 N N . ALA A 1 180 ? -9.354 11.823 12.009 1.00 97.00 180 ALA A N 1
ATOM 1411 C CA . ALA A 1 180 ? -8.400 10.731 11.850 1.00 97.00 180 ALA A CA 1
ATOM 1412 C C . ALA A 1 180 ? -7.557 10.471 13.111 1.00 97.00 180 ALA A C 1
ATOM 1414 O O . ALA A 1 180 ? -6.854 9.471 13.171 1.00 97.00 180 ALA A O 1
ATOM 1415 N N . VAL A 1 181 ? -7.596 11.341 14.123 1.00 96.81 181 VAL A N 1
ATOM 1416 C CA . VAL A 1 181 ? -6.829 11.173 15.376 1.00 96.81 181 VAL A CA 1
ATOM 1417 C C . VAL A 1 181 ? -7.701 11.245 16.628 1.00 96.81 181 VAL A C 1
ATOM 1419 O O . VAL A 1 181 ? -7.192 11.181 17.744 1.00 96.81 181 VAL A O 1
ATOM 1422 N N . THR A 1 182 ? -9.015 11.407 16.483 1.00 91.62 182 THR A N 1
ATOM 1423 C CA . THR A 1 182 ? -9.962 11.563 17.592 1.00 91.62 182 THR A CA 1
ATOM 1424 C C . THR A 1 182 ? -11.293 10.881 17.247 1.00 91.62 182 THR A C 1
ATOM 1426 O O . THR A 1 182 ? -11.801 11.076 16.146 1.00 91.62 182 THR A O 1
ATOM 1429 N N . PRO A 1 183 ? -11.889 10.086 18.163 1.00 89.75 183 PRO A N 1
ATOM 1430 C CA . PRO A 1 183 ? -11.397 9.753 19.508 1.00 89.75 183 PRO A CA 1
ATOM 1431 C C . PRO A 1 183 ? -10.218 8.768 19.514 1.00 89.75 183 PRO A C 1
ATOM 1433 O O . PRO A 1 183 ? -9.634 8.523 20.565 1.00 89.75 183 PRO A O 1
ATOM 1436 N N . LYS A 1 184 ? -9.880 8.181 18.364 1.00 94.19 184 LYS A N 1
ATOM 1437 C CA . LYS A 1 184 ? -8.807 7.196 18.209 1.00 94.19 184 LYS A CA 1
ATOM 1438 C C . LYS A 1 184 ? -8.050 7.468 16.915 1.00 94.19 184 LYS A C 1
ATOM 1440 O O . LYS A 1 184 ? -8.606 8.061 15.994 1.00 94.19 184 LYS A O 1
ATOM 1445 N N . THR A 1 185 ? -6.806 7.013 16.845 1.00 95.88 185 THR A N 1
ATOM 1446 C CA . THR A 1 185 ? -6.052 6.984 15.589 1.00 95.88 185 THR A CA 1
ATOM 1447 C C . THR A 1 185 ? -6.610 5.919 14.651 1.00 95.88 185 THR A C 1
ATOM 1449 O O . THR A 1 185 ? -7.193 4.926 15.092 1.00 95.88 185 THR A O 1
ATOM 1452 N N . LEU A 1 186 ? -6.408 6.116 13.353 1.00 98.50 186 LEU A N 1
ATOM 1453 C CA . LEU A 1 186 ? -6.630 5.091 12.344 1.00 98.50 186 LEU A CA 1
ATOM 1454 C C . LEU A 1 186 ? -5.386 4.204 12.258 1.00 98.50 186 LEU A C 1
ATOM 1456 O O . LEU A 1 186 ? -4.257 4.693 12.337 1.00 98.50 186 LEU A O 1
ATOM 1460 N N . ASP A 1 187 ? -5.599 2.909 12.066 1.00 98.75 187 ASP A N 1
ATOM 1461 C CA . ASP A 1 187 ? -4.553 1.916 11.869 1.00 98.75 187 ASP A CA 1
ATOM 1462 C C . ASP A 1 187 ? -4.558 1.441 10.419 1.00 98.75 187 ASP A C 1
ATOM 1464 O O . ASP A 1 187 ? -5.602 1.370 9.766 1.00 98.75 187 ASP A O 1
ATOM 1468 N N . GLY A 1 188 ? -3.383 1.121 9.888 1.00 98.25 188 GLY A N 1
ATOM 1469 C CA . GLY A 1 188 ? -3.272 0.776 8.483 1.00 98.25 188 GLY A CA 1
ATOM 1470 C C . GLY A 1 188 ? -2.136 -0.161 8.146 1.00 98.25 188 GLY A C 1
ATOM 1471 O O . GLY A 1 188 ? -1.187 -0.355 8.907 1.00 98.25 188 GLY A O 1
ATOM 1472 N N . VAL A 1 189 ? -2.268 -0.750 6.965 1.00 98.50 189 VAL A N 1
ATOM 1473 C CA . VAL A 1 189 ? -1.242 -1.576 6.345 1.00 98.50 189 VAL A CA 1
ATOM 1474 C C . VAL A 1 189 ? -0.927 -0.994 4.976 1.00 98.50 189 VAL A C 1
ATOM 1476 O O . VAL A 1 189 ? -1.813 -0.829 4.137 1.00 98.50 189 VAL A O 1
ATOM 1479 N N . ALA A 1 190 ? 0.347 -0.695 4.754 1.00 96.81 190 ALA A N 1
ATOM 1480 C CA . ALA A 1 190 ? 0.865 -0.154 3.510 1.00 96.81 190 ALA A CA 1
ATOM 1481 C C . ALA A 1 190 ? 1.794 -1.158 2.825 1.00 96.81 190 ALA A C 1
ATOM 1483 O O . ALA A 1 190 ? 2.572 -1.857 3.471 1.00 96.81 190 ALA A O 1
ATOM 1484 N N . MET A 1 191 ? 1.780 -1.155 1.496 1.00 95.06 191 MET A N 1
ATOM 1485 C CA . MET A 1 191 ? 2.796 -1.833 0.676 1.00 95.06 191 MET A CA 1
ATOM 1486 C C . MET A 1 191 ? 4.060 -0.976 0.500 1.00 95.06 191 MET A C 1
ATOM 1488 O O . MET A 1 191 ? 5.005 -1.387 -0.160 1.00 95.06 191 MET A O 1
ATOM 1492 N N . PHE A 1 192 ? 4.058 0.228 1.065 1.00 94.00 192 PHE A N 1
ATOM 1493 C CA . PHE A 1 192 ? 5.077 1.254 0.906 1.00 94.00 192 PHE A CA 1
ATOM 1494 C C . PHE A 1 192 ? 5.279 1.999 2.216 1.00 94.00 192 PHE A C 1
ATOM 1496 O O . PHE A 1 192 ? 4.499 1.854 3.158 1.00 94.00 192 PHE A O 1
ATOM 1503 N N . THR A 1 193 ? 6.374 2.730 2.321 1.00 96.62 193 THR A N 1
ATOM 1504 C CA . THR A 1 193 ? 6.731 3.417 3.562 1.00 96.62 193 THR A CA 1
ATOM 1505 C C . THR A 1 193 ? 5.996 4.751 3.655 1.00 96.62 193 THR A C 1
ATOM 1507 O O . THR A 1 193 ? 5.816 5.430 2.644 1.00 96.62 193 THR A O 1
ATOM 1510 N N . ALA A 1 194 ? 5.538 5.116 4.854 1.00 97.81 194 ALA A N 1
ATOM 1511 C CA . ALA A 1 194 ? 4.818 6.364 5.067 1.00 97.81 194 ALA A CA 1
ATOM 1512 C C . ALA A 1 194 ? 5.698 7.597 4.789 1.00 97.81 194 ALA A C 1
ATOM 1514 O O . ALA A 1 194 ? 6.926 7.542 4.850 1.00 97.81 194 ALA A O 1
ATOM 1515 N N . TYR A 1 195 ? 5.054 8.731 4.514 1.00 98.25 195 TYR A N 1
ATOM 1516 C CA . TYR A 1 195 ? 5.733 9.994 4.246 1.00 98.25 195 TYR A CA 1
ATOM 1517 C C . TYR A 1 195 ? 5.019 11.171 4.906 1.00 98.25 195 TYR A C 1
ATOM 1519 O O . TYR A 1 195 ? 3.792 11.301 4.854 1.00 98.25 195 TYR A O 1
ATOM 1527 N N . SER A 1 196 ? 5.824 12.056 5.486 1.00 98.12 196 SER A N 1
ATOM 1528 C CA . SER A 1 196 ? 5.401 13.310 6.092 1.00 98.12 196 SER A CA 1
ATOM 1529 C C . SER A 1 196 ? 6.488 14.352 5.846 1.00 98.12 196 SER A C 1
ATOM 1531 O O . SER A 1 196 ? 7.635 14.160 6.250 1.00 98.12 196 SER A O 1
ATOM 1533 N N . LYS A 1 197 ? 6.138 15.438 5.146 1.00 97.81 197 LYS A N 1
ATOM 1534 C CA . LYS A 1 197 ? 7.112 16.456 4.736 1.00 97.81 197 LYS A CA 1
ATOM 1535 C C . LYS A 1 197 ? 7.828 17.058 5.944 1.00 97.81 197 LYS A C 1
ATOM 1537 O O . LYS A 1 197 ? 7.171 17.581 6.846 1.00 97.81 197 LYS A O 1
ATOM 1542 N N . GLY A 1 198 ? 9.157 17.048 5.910 1.00 97.25 198 GLY A N 1
ATOM 1543 C CA . GLY A 1 198 ? 10.006 17.605 6.960 1.00 97.25 198 GLY A CA 1
ATOM 1544 C C . GLY A 1 198 ? 10.040 16.794 8.259 1.00 97.25 198 GLY A C 1
ATOM 1545 O O . GLY A 1 198 ? 10.586 17.285 9.246 1.00 97.25 198 GLY A O 1
ATOM 1546 N N . ASP A 1 199 ? 9.467 15.586 8.286 1.00 97.12 199 ASP A N 1
ATOM 1547 C CA . ASP A 1 199 ? 9.564 14.685 9.432 1.00 97.12 199 ASP A CA 1
ATOM 1548 C C . ASP A 1 199 ? 10.672 13.649 9.207 1.00 97.12 199 ASP A C 1
ATOM 1550 O O . ASP A 1 199 ? 10.669 12.885 8.242 1.00 97.12 199 ASP A O 1
ATOM 1554 N N . TYR A 1 200 ? 11.642 13.642 10.115 1.00 97.50 200 TYR A N 1
ATOM 1555 C CA . TYR A 1 200 ? 12.855 12.826 10.027 1.00 97.50 200 TYR A CA 1
ATOM 1556 C C . TYR A 1 200 ? 13.079 11.979 11.280 1.00 97.50 200 TYR A C 1
ATOM 1558 O O . TYR A 1 200 ? 14.124 11.346 11.421 1.00 97.50 200 TYR A O 1
ATOM 1566 N N . GLN A 1 201 ? 12.143 12.021 12.228 1.00 95.94 201 GLN A N 1
ATOM 1567 C CA . GLN A 1 201 ? 12.300 11.439 13.557 1.00 95.94 201 GLN A CA 1
ATOM 1568 C C . GLN A 1 201 ? 11.308 10.291 13.772 1.00 95.94 201 GLN A C 1
ATOM 1570 O O . GLN A 1 201 ? 10.440 10.021 12.943 1.00 95.94 201 GLN A O 1
ATOM 1575 N N . GLY A 1 202 ? 11.450 9.561 14.881 1.00 94.44 202 GLY A N 1
ATOM 1576 C CA . GLY A 1 202 ? 10.530 8.478 15.248 1.00 94.44 202 GLY A CA 1
ATOM 1577 C C . GLY A 1 202 ? 10.361 7.442 14.129 1.00 94.44 202 GLY A C 1
ATOM 1578 O O . GLY A 1 202 ? 11.346 6.853 13.681 1.00 94.44 202 GLY A O 1
ATOM 1579 N N . GLY A 1 203 ? 9.125 7.254 13.650 1.00 94.12 203 GLY A N 1
ATOM 1580 C CA . GLY A 1 203 ? 8.773 6.307 12.579 1.00 94.12 203 GLY A CA 1
ATOM 1581 C C . GLY A 1 203 ? 9.397 6.588 11.203 1.00 94.12 203 GLY A C 1
ATOM 1582 O O . GLY A 1 203 ? 9.257 5.755 10.308 1.00 94.12 203 GLY A O 1
ATOM 1583 N N . PHE A 1 204 ? 10.090 7.720 11.032 1.00 97.56 204 PHE A N 1
ATOM 1584 C CA . PHE A 1 204 ? 10.813 8.094 9.808 1.00 97.56 204 PHE A CA 1
ATOM 1585 C C . PHE A 1 204 ? 12.332 7.918 9.924 1.00 97.56 204 PHE A C 1
ATOM 1587 O O . PHE A 1 204 ? 13.021 7.872 8.910 1.00 97.56 204 PHE A O 1
ATOM 1594 N N . SER A 1 205 ? 12.861 7.775 11.146 1.00 97.38 205 SER A N 1
ATOM 1595 C CA . SER A 1 205 ? 14.308 7.780 11.428 1.00 97.38 205 SER A CA 1
ATOM 1596 C C . SER A 1 205 ? 15.108 6.795 10.567 1.00 97.38 205 SER A C 1
ATOM 1598 O O . SER A 1 205 ? 16.117 7.175 9.980 1.00 97.38 205 SER A O 1
ATOM 1600 N N . SER A 1 206 ? 14.621 5.558 10.427 1.00 97.00 206 SER A N 1
ATOM 1601 C CA . SER A 1 206 ? 15.292 4.494 9.659 1.00 97.00 206 SER A CA 1
ATOM 1602 C C . SER A 1 206 ? 15.470 4.783 8.162 1.00 97.00 206 SER A C 1
ATOM 1604 O O . SER A 1 206 ? 16.276 4.120 7.517 1.00 97.00 206 SER A O 1
ATOM 1606 N N . TYR A 1 207 ? 14.755 5.770 7.616 1.00 97.94 207 TYR A N 1
ATOM 1607 C CA . TYR A 1 207 ? 14.830 6.160 6.208 1.00 97.94 207 TYR A CA 1
ATOM 1608 C C . TYR A 1 207 ? 14.813 7.682 6.005 1.00 97.94 207 TYR A C 1
ATOM 1610 O O . TYR A 1 207 ? 14.440 8.184 4.942 1.00 97.94 207 TYR A O 1
ATOM 1618 N N . ALA A 1 208 ? 15.244 8.442 7.016 1.00 98.31 208 ALA A N 1
ATOM 1619 C CA . ALA A 1 208 ? 15.246 9.901 6.975 1.00 98.31 208 ALA A CA 1
ATOM 1620 C C . ALA A 1 208 ? 16.090 10.463 5.816 1.00 98.31 208 ALA A C 1
ATOM 1622 O O . ALA A 1 208 ? 15.766 11.517 5.269 1.00 98.31 208 ALA A O 1
ATOM 1623 N N . ASP A 1 209 ? 17.154 9.765 5.414 1.00 98.50 209 ASP A N 1
ATOM 1624 C CA . ASP A 1 209 ? 18.007 10.191 4.302 1.00 98.50 209 ASP A CA 1
ATOM 1625 C C . ASP A 1 209 ? 17.300 10.080 2.946 1.00 98.50 209 ASP A C 1
ATOM 1627 O O . ASP A 1 209 ? 17.458 10.967 2.102 1.00 98.50 209 ASP A O 1
ATOM 1631 N N . ASP A 1 210 ? 16.449 9.065 2.759 1.00 98.50 210 ASP A N 1
ATOM 1632 C CA . ASP A 1 210 ? 15.592 8.956 1.577 1.00 98.50 210 ASP A CA 1
ATOM 1633 C C . ASP A 1 210 ? 14.566 10.096 1.537 1.00 98.50 210 ASP A C 1
ATOM 1635 O O . ASP A 1 210 ? 14.382 10.707 0.485 1.00 98.50 210 ASP A O 1
ATOM 1639 N N . VAL A 1 211 ? 13.945 10.434 2.678 1.00 98.56 211 VAL A N 1
ATOM 1640 C CA . VAL A 1 211 ? 13.002 11.566 2.794 1.00 98.56 211 VAL A CA 1
ATOM 1641 C C . VAL A 1 211 ? 13.693 12.878 2.406 1.00 98.56 211 VAL A C 1
ATOM 1643 O O . VAL A 1 211 ? 13.207 13.603 1.537 1.00 98.56 211 VAL A O 1
ATOM 1646 N N . LYS A 1 212 ? 14.874 13.163 2.972 1.00 98.62 212 LYS A N 1
ATOM 1647 C CA . LYS A 1 212 ? 15.656 14.371 2.646 1.00 98.62 212 LYS A CA 1
ATOM 1648 C C . LYS A 1 212 ? 16.072 14.411 1.177 1.00 98.62 212 LYS A C 1
ATOM 1650 O O . LYS A 1 212 ? 16.056 15.475 0.556 1.00 98.62 212 LYS A O 1
ATOM 1655 N N . LEU A 1 213 ? 16.483 13.274 0.611 1.00 98.56 213 LEU A N 1
ATOM 1656 C CA . LEU A 1 213 ? 16.857 13.181 -0.799 1.00 98.56 213 LEU A CA 1
ATOM 1657 C C . LEU A 1 213 ? 15.649 13.440 -1.706 1.00 98.56 213 LEU A C 1
ATOM 1659 O O . LEU A 1 213 ? 15.775 14.214 -2.654 1.00 98.56 213 LEU A O 1
ATOM 1663 N N . PHE A 1 214 ? 14.502 12.830 -1.411 1.00 98.56 214 PHE A N 1
ATOM 1664 C CA . PHE A 1 214 ? 13.248 13.051 -2.126 1.00 98.56 214 PHE A CA 1
ATOM 1665 C C . PHE A 1 214 ? 12.859 14.532 -2.131 1.00 98.56 214 PHE A C 1
ATOM 1667 O O . PHE A 1 214 ? 12.671 15.114 -3.201 1.00 98.56 214 PHE A O 1
ATOM 1674 N N . GLU A 1 215 ? 12.821 15.165 -0.958 1.00 98.50 215 GLU A N 1
ATOM 1675 C CA . GLU A 1 215 ? 12.449 16.576 -0.826 1.00 98.50 215 GLU A CA 1
ATOM 1676 C C . GLU A 1 215 ? 13.420 17.498 -1.564 1.00 98.50 215 GLU A C 1
ATOM 1678 O O . GLU A 1 215 ? 12.988 18.384 -2.303 1.00 98.50 215 GLU A O 1
ATOM 1683 N N . ARG A 1 216 ? 14.731 17.248 -1.446 1.00 98.62 216 ARG A N 1
ATOM 1684 C CA . ARG A 1 216 ? 15.754 17.998 -2.185 1.00 98.62 216 ARG A CA 1
ATOM 1685 C C . ARG A 1 216 ? 15.569 17.871 -3.696 1.00 98.62 216 ARG A C 1
ATOM 1687 O O . ARG A 1 216 ? 15.659 18.867 -4.407 1.00 98.62 216 ARG A O 1
ATOM 1694 N N . GLN A 1 217 ? 15.317 16.662 -4.199 1.00 98.19 217 GLN A N 1
ATOM 1695 C CA . GLN A 1 217 ? 15.123 16.435 -5.632 1.00 98.19 217 GLN A CA 1
ATOM 1696 C C . GLN A 1 217 ? 13.859 17.124 -6.150 1.00 98.19 217 GLN A C 1
ATOM 1698 O O . GLN A 1 217 ? 13.900 17.730 -7.218 1.00 98.19 217 GLN A O 1
ATOM 1703 N N . TYR A 1 218 ? 12.756 17.094 -5.404 1.00 98.19 218 TYR A N 1
ATOM 1704 C CA . TYR A 1 218 ? 11.551 17.828 -5.792 1.00 98.19 218 TYR A CA 1
ATOM 1705 C C . TYR A 1 218 ? 11.757 19.341 -5.749 1.00 98.19 218 TYR A C 1
ATOM 1707 O O . TYR A 1 218 ? 11.356 20.011 -6.694 1.00 98.19 218 TYR A O 1
ATOM 1715 N N . ALA A 1 219 ? 12.467 19.872 -4.752 1.00 98.12 219 ALA A N 1
ATOM 1716 C CA . ALA A 1 219 ? 12.834 21.287 -4.730 1.00 98.12 219 ALA A CA 1
ATOM 1717 C C . ALA A 1 219 ? 13.645 21.706 -5.974 1.00 98.12 219 ALA A C 1
ATOM 1719 O O . ALA A 1 219 ? 13.505 22.828 -6.445 1.00 98.12 219 ALA A O 1
ATOM 1720 N N . THR A 1 220 ? 14.464 20.807 -6.536 1.00 98.25 220 THR A N 1
ATOM 1721 C CA . THR A 1 220 ? 15.213 21.062 -7.780 1.00 98.25 220 THR A CA 1
ATOM 1722 C C . THR A 1 220 ? 14.360 20.914 -9.042 1.00 98.25 220 THR A C 1
ATOM 1724 O O . THR A 1 220 ? 14.425 21.762 -9.925 1.00 98.25 220 THR A O 1
ATOM 1727 N N . TYR A 1 221 ? 13.593 19.827 -9.173 1.00 97.12 221 TYR A N 1
ATOM 1728 C CA . TYR A 1 221 ? 12.971 19.453 -10.453 1.00 97.12 221 TYR A CA 1
ATOM 1729 C C . TYR A 1 221 ? 11.493 19.836 -10.578 1.00 97.12 221 TYR A C 1
ATOM 1731 O O . TYR A 1 221 ? 10.983 19.915 -11.694 1.00 97.12 221 TYR A O 1
ATOM 1739 N N . ARG A 1 222 ? 10.785 20.014 -9.457 1.00 97.00 222 ARG A N 1
ATOM 1740 C CA . ARG A 1 222 ? 9.358 20.371 -9.383 1.00 97.00 222 ARG A CA 1
ATOM 1741 C C . ARG A 1 222 ? 9.077 21.199 -8.114 1.00 97.00 222 ARG A C 1
ATOM 1743 O O . ARG A 1 222 ? 8.380 20.703 -7.226 1.00 97.00 222 ARG A O 1
ATOM 1750 N N . PRO A 1 223 ? 9.615 22.429 -8.009 1.00 96.69 223 PRO A N 1
ATOM 1751 C CA . PRO A 1 223 ? 9.532 23.236 -6.786 1.00 96.69 223 PRO A CA 1
ATOM 1752 C C . PRO A 1 223 ? 8.093 23.536 -6.339 1.00 96.69 223 PRO A C 1
ATOM 1754 O O . PRO A 1 223 ? 7.846 23.652 -5.142 1.00 96.69 223 PRO A O 1
ATOM 1757 N N . ASP A 1 224 ? 7.141 23.575 -7.275 1.00 97.31 224 ASP A N 1
ATOM 1758 C CA . ASP A 1 224 ? 5.726 23.863 -6.998 1.00 97.31 224 ASP A CA 1
ATOM 1759 C C . ASP A 1 224 ? 4.915 22.633 -6.546 1.00 97.31 224 ASP A C 1
ATOM 1761 O O . ASP A 1 224 ? 3.703 22.715 -6.344 1.00 97.31 224 ASP A O 1
ATOM 1765 N N . ALA A 1 225 ? 5.545 21.461 -6.411 1.00 97.25 225 ALA A N 1
ATOM 1766 C CA . ALA A 1 225 ? 4.855 20.268 -5.937 1.00 97.25 225 ALA A CA 1
ATOM 1767 C C . ALA A 1 225 ? 4.473 20.403 -4.453 1.00 97.25 225 ALA A C 1
ATOM 1769 O O . ALA A 1 225 ? 5.335 20.575 -3.586 1.00 97.25 225 ALA A O 1
ATOM 1770 N N . ASP A 1 226 ? 3.186 20.230 -4.134 1.00 97.00 226 ASP A N 1
ATOM 1771 C CA . ASP A 1 226 ? 2.718 20.194 -2.745 1.00 97.00 226 ASP A CA 1
ATOM 1772 C C . ASP A 1 226 ? 3.057 18.856 -2.072 1.00 97.00 226 ASP A C 1
ATOM 1774 O O . ASP A 1 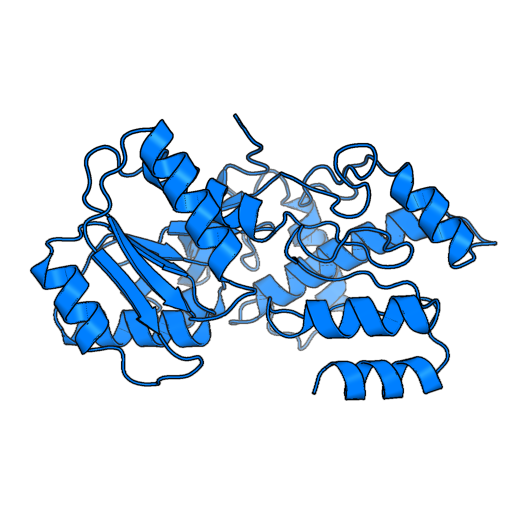226 ? 2.220 17.965 -1.911 1.00 97.00 226 ASP A O 1
ATOM 1778 N N . LEU A 1 227 ? 4.312 18.725 -1.643 1.00 97.62 227 LEU A N 1
ATOM 1779 C CA . LEU A 1 227 ? 4.768 17.559 -0.888 1.00 97.62 227 LEU A CA 1
ATOM 1780 C C . LEU A 1 227 ? 4.078 17.440 0.478 1.00 97.62 227 LEU A C 1
ATOM 1782 O O . LEU A 1 227 ? 3.979 16.351 1.024 1.00 97.62 227 LEU A O 1
ATOM 1786 N N . ALA A 1 228 ? 3.580 18.534 1.056 1.00 97.06 228 ALA A N 1
ATOM 1787 C CA . ALA A 1 228 ? 2.871 18.455 2.331 1.00 97.06 228 ALA A CA 1
ATOM 1788 C C . ALA A 1 228 ? 1.405 18.028 2.152 1.00 97.06 228 ALA A C 1
ATOM 1790 O O . ALA A 1 228 ? 0.717 17.816 3.150 1.00 97.06 228 ALA A O 1
ATOM 1791 N N . GLY A 1 229 ? 0.887 18.012 0.926 1.00 96.62 229 GLY A N 1
ATOM 1792 C CA . GLY A 1 229 ? -0.520 17.795 0.618 1.00 96.62 229 GLY A CA 1
ATOM 1793 C C . GLY A 1 229 ? -0.962 16.338 0.660 1.00 96.62 229 GLY A C 1
ATOM 1794 O O . GLY A 1 229 ? -0.193 15.420 0.951 1.00 96.62 229 GLY A O 1
ATOM 1795 N N . VAL A 1 230 ? -2.226 16.138 0.284 1.00 96.25 230 VAL A N 1
ATOM 1796 C CA . VAL A 1 230 ? -2.915 14.837 0.237 1.00 96.25 230 VAL A CA 1
ATOM 1797 C C . VAL A 1 230 ? -2.252 13.797 -0.670 1.00 96.25 230 VAL A C 1
ATOM 1799 O O . VAL A 1 230 ? -2.562 12.616 -0.551 1.00 96.25 230 VAL A O 1
ATOM 1802 N N . GLY A 1 231 ? -1.388 14.230 -1.594 1.00 95.50 231 GLY A N 1
ATOM 1803 C CA . GLY A 1 231 ? -0.673 13.364 -2.533 1.00 95.50 231 GLY A CA 1
ATOM 1804 C C . GLY A 1 231 ? 0.824 13.223 -2.255 1.00 95.50 231 GLY A C 1
ATOM 1805 O O . GLY A 1 231 ? 1.509 12.578 -3.043 1.00 95.50 231 GLY A O 1
ATOM 1806 N N . GLY A 1 232 ? 1.356 13.825 -1.186 1.00 96.88 232 GLY A N 1
ATOM 1807 C CA . GLY A 1 232 ? 2.794 13.787 -0.898 1.00 96.88 232 GLY A CA 1
ATOM 1808 C C . GLY A 1 232 ? 3.337 12.366 -0.714 1.00 96.88 232 GLY A C 1
ATOM 1809 O O . GLY A 1 232 ? 4.405 12.032 -1.218 1.00 96.88 232 GLY A O 1
ATOM 1810 N N . ASP A 1 233 ? 2.566 11.502 -0.057 1.00 96.56 233 ASP A N 1
ATOM 1811 C CA . ASP A 1 233 ? 2.875 10.082 0.136 1.00 96.56 233 ASP A CA 1
ATOM 1812 C C . ASP A 1 233 ? 2.826 9.277 -1.165 1.00 96.56 233 ASP A C 1
ATOM 1814 O O . ASP A 1 233 ? 3.689 8.433 -1.390 1.00 96.56 233 ASP A O 1
ATOM 1818 N N . LEU A 1 234 ? 1.888 9.580 -2.064 1.00 94.75 234 LEU A N 1
ATOM 1819 C CA . LEU A 1 234 ? 1.850 8.994 -3.406 1.00 94.75 234 LEU A CA 1
ATOM 1820 C C . LEU A 1 234 ? 3.067 9.409 -4.244 1.00 94.75 234 LEU A C 1
ATOM 1822 O O . LEU A 1 234 ? 3.606 8.596 -4.999 1.00 94.75 234 LEU A O 1
ATOM 1826 N N . LEU A 1 235 ? 3.525 10.657 -4.109 1.00 96.62 235 LEU A N 1
ATOM 1827 C CA . LEU A 1 235 ? 4.747 11.123 -4.765 1.00 96.62 235 LEU A CA 1
ATOM 1828 C C . LEU A 1 235 ? 5.988 10.418 -4.202 1.00 96.62 235 LEU A C 1
ATOM 1830 O O . LEU A 1 235 ? 6.861 10.041 -4.986 1.00 96.62 235 LEU A O 1
ATOM 1834 N N . PHE A 1 236 ? 6.052 10.203 -2.883 1.00 97.62 236 PHE A N 1
ATOM 1835 C CA . PHE A 1 236 ? 7.146 9.467 -2.244 1.00 97.62 236 PHE A CA 1
ATOM 1836 C C . PHE A 1 236 ? 7.149 7.985 -2.636 1.00 97.62 236 PHE A C 1
ATOM 1838 O O . PHE A 1 236 ? 8.185 7.472 -3.052 1.00 97.62 236 PHE A O 1
ATOM 1845 N N . LEU A 1 237 ? 5.986 7.327 -2.629 1.00 94.75 237 LEU A N 1
ATOM 1846 C CA . LEU A 1 237 ? 5.795 5.971 -3.155 1.00 94.75 237 LEU A CA 1
ATOM 1847 C C . LEU A 1 237 ? 6.315 5.849 -4.592 1.00 94.75 237 LEU A C 1
ATOM 1849 O O . LEU A 1 237 ? 7.110 4.965 -4.908 1.00 94.75 237 LEU A O 1
ATOM 1853 N N . ASN A 1 238 ? 5.891 6.755 -5.476 1.00 94.06 238 ASN A N 1
ATOM 1854 C CA . ASN A 1 238 ? 6.346 6.734 -6.862 1.00 94.06 238 ASN A CA 1
ATOM 1855 C C . ASN A 1 238 ? 7.858 6.981 -6.962 1.00 94.06 238 ASN A C 1
ATOM 1857 O O . ASN A 1 238 ? 8.530 6.348 -7.769 1.00 94.06 238 ASN A O 1
ATOM 1861 N N . TRP A 1 239 ? 8.418 7.865 -6.134 1.00 96.56 239 TRP A N 1
ATOM 1862 C CA . TRP A 1 239 ? 9.861 8.081 -6.082 1.00 96.56 239 TRP A CA 1
ATOM 1863 C C . TRP A 1 239 ? 10.627 6.817 -5.666 1.00 96.56 239 TRP A C 1
ATOM 1865 O O . TRP A 1 239 ? 11.615 6.481 -6.317 1.00 96.56 239 TRP A O 1
ATOM 1875 N N . GLN A 1 240 ? 10.151 6.082 -4.656 1.00 95.69 240 GLN A N 1
ATOM 1876 C CA . GLN A 1 240 ? 10.746 4.811 -4.223 1.00 95.69 240 GLN A CA 1
ATOM 1877 C C . GLN A 1 240 ? 10.751 3.781 -5.352 1.00 95.69 240 GLN A C 1
ATOM 1879 O O . GLN A 1 240 ? 11.801 3.224 -5.670 1.00 95.69 240 GLN A O 1
ATOM 1884 N N . ALA A 1 241 ? 9.604 3.589 -6.010 1.00 93.62 241 ALA A N 1
ATOM 1885 C CA . ALA A 1 241 ? 9.482 2.670 -7.139 1.00 93.62 241 ALA A CA 1
ATOM 1886 C C . ALA A 1 241 ? 10.413 3.065 -8.301 1.00 93.62 241 ALA A C 1
ATOM 1888 O O . ALA A 1 241 ? 11.068 2.223 -8.907 1.00 93.62 241 ALA A O 1
ATOM 1889 N N . GLN A 1 242 ? 10.547 4.363 -8.592 1.00 94.44 242 GLN A N 1
ATOM 1890 C CA . GLN A 1 242 ? 11.468 4.848 -9.626 1.00 94.44 242 GLN A CA 1
ATOM 1891 C C . GLN A 1 242 ? 12.941 4.646 -9.239 1.00 94.44 242 GLN A C 1
ATOM 1893 O O . GLN A 1 242 ? 13.770 4.365 -10.105 1.00 94.44 242 GLN A O 1
ATOM 1898 N N . LYS A 1 243 ? 13.295 4.758 -7.952 1.00 96.31 243 LYS A N 1
ATOM 1899 C CA . LYS A 1 243 ? 14.644 4.436 -7.462 1.00 96.31 243 LYS A CA 1
ATOM 1900 C C . LYS A 1 243 ? 14.948 2.942 -7.560 1.00 96.31 243 LYS A C 1
ATOM 1902 O O . LYS A 1 243 ? 16.044 2.592 -7.996 1.00 96.31 243 LYS A O 1
ATOM 1907 N N . ALA A 1 244 ? 13.990 2.085 -7.213 1.00 95.81 244 ALA A N 1
ATOM 1908 C CA . ALA A 1 244 ? 14.102 0.640 -7.382 1.00 95.81 244 ALA A CA 1
ATOM 1909 C C . ALA A 1 244 ? 14.293 0.261 -8.858 1.00 95.81 244 ALA A C 1
ATOM 1911 O O . ALA A 1 244 ? 15.267 -0.413 -9.203 1.00 95.81 244 ALA A O 1
ATOM 1912 N N . LEU A 1 245 ? 13.460 0.813 -9.743 1.00 95.62 245 LEU A N 1
ATOM 1913 C CA . LEU A 1 245 ? 13.586 0.631 -11.185 1.00 95.62 245 LEU A CA 1
ATOM 1914 C C . LEU A 1 245 ? 14.940 1.118 -11.718 1.00 95.62 245 LEU A C 1
ATOM 1916 O O . LEU A 1 245 ? 15.573 0.436 -12.522 1.00 95.62 245 LEU A O 1
ATOM 1920 N N . ALA A 1 246 ? 15.420 2.280 -11.267 1.00 96.25 246 ALA A N 1
ATOM 1921 C CA . ALA A 1 246 ? 16.727 2.793 -11.668 1.00 96.25 246 ALA A CA 1
ATOM 1922 C C . ALA A 1 246 ? 17.868 1.843 -11.263 1.00 96.25 246 ALA A C 1
ATOM 1924 O O . ALA A 1 246 ? 18.784 1.621 -12.056 1.00 96.25 246 ALA A O 1
ATOM 1925 N N . ALA A 1 247 ? 17.802 1.243 -10.069 1.00 97.44 247 ALA A N 1
ATOM 1926 C CA . ALA A 1 247 ? 18.775 0.246 -9.625 1.00 97.44 247 ALA A CA 1
ATOM 1927 C C . ALA A 1 247 ? 18.727 -1.030 -10.486 1.00 97.44 247 ALA A C 1
ATOM 1929 O O . ALA A 1 247 ? 19.770 -1.544 -10.884 1.00 97.44 247 ALA A O 1
ATOM 1930 N N . GLN A 1 248 ? 17.533 -1.511 -10.840 1.00 96.81 248 GLN A N 1
ATOM 1931 C CA . GLN A 1 248 ? 17.367 -2.675 -11.721 1.00 96.81 248 GLN A CA 1
ATOM 1932 C C . GLN A 1 248 ? 17.875 -2.402 -13.147 1.00 96.81 248 GLN A C 1
ATOM 1934 O O . GLN A 1 248 ? 18.529 -3.249 -13.754 1.00 96.81 248 GLN A O 1
ATOM 1939 N N . LEU A 1 249 ? 17.630 -1.203 -13.685 1.00 96.75 249 LEU A N 1
ATOM 1940 C CA . LEU A 1 249 ? 18.172 -0.782 -14.980 1.00 96.75 249 LEU A CA 1
ATOM 1941 C C . LEU A 1 249 ? 19.702 -0.686 -14.951 1.00 96.75 249 LEU A C 1
ATOM 1943 O O . LEU A 1 249 ? 20.358 -1.062 -15.924 1.00 96.75 249 LEU A O 1
ATOM 1947 N N . ALA A 1 250 ? 20.279 -0.221 -13.839 1.00 97.56 250 ALA A N 1
ATOM 1948 C CA . ALA A 1 250 ? 21.726 -0.200 -13.651 1.00 97.56 250 ALA A CA 1
ATOM 1949 C C . ALA A 1 250 ? 22.317 -1.620 -13.638 1.00 97.56 250 ALA A C 1
ATOM 1951 O O . ALA A 1 250 ? 23.306 -1.862 -14.331 1.00 97.56 250 ALA A O 1
ATOM 1952 N N . ASP A 1 251 ? 21.673 -2.564 -12.942 1.00 97.44 251 ASP A N 1
ATOM 1953 C CA . ASP A 1 251 ? 22.049 -3.986 -12.952 1.00 97.44 251 ASP A CA 1
ATOM 1954 C C . ASP A 1 251 ? 21.933 -4.603 -14.358 1.00 97.44 251 ASP A C 1
ATOM 1956 O O . ASP A 1 251 ? 22.756 -5.426 -14.766 1.00 97.44 251 ASP A O 1
ATOM 1960 N N . CYS A 1 252 ? 20.938 -4.174 -15.138 1.00 97.81 252 CYS A N 1
ATOM 1961 C CA . CYS A 1 252 ? 20.781 -4.593 -16.526 1.00 97.81 252 CYS A CA 1
ATOM 1962 C C . CYS A 1 252 ? 21.919 -4.073 -17.423 1.00 97.81 252 CYS A C 1
ATOM 1964 O O . CYS A 1 252 ? 22.370 -4.784 -18.322 1.00 97.81 252 CYS A O 1
ATOM 1966 N N . GLY A 1 253 ? 22.437 -2.871 -17.160 1.00 97.31 253 GLY A N 1
ATOM 1967 C CA . GLY A 1 253 ? 23.585 -2.285 -17.854 1.00 97.31 253 GLY A CA 1
ATOM 1968 C C . GLY A 1 253 ? 23.249 -1.622 -19.199 1.00 97.31 253 GLY A C 1
ATOM 1969 O O . GLY A 1 253 ? 22.116 -1.632 -19.672 1.00 97.31 253 GLY A O 1
ATOM 1970 N N . ARG A 1 254 ? 24.261 -1.028 -19.852 1.00 94.31 254 ARG A N 1
ATOM 1971 C CA . ARG A 1 254 ? 24.091 -0.173 -21.054 1.00 94.31 254 ARG A CA 1
ATOM 1972 C C . ARG A 1 254 ? 23.433 -0.862 -22.260 1.00 94.31 254 ARG A C 1
ATOM 1974 O O . ARG A 1 254 ? 22.855 -0.180 -23.094 1.00 94.31 254 ARG A O 1
ATOM 1981 N N . GLY A 1 255 ? 23.520 -2.188 -22.353 1.00 94.31 255 GLY A N 1
ATOM 1982 C CA . GLY A 1 255 ? 22.903 -2.997 -23.413 1.00 94.31 255 GLY A CA 1
ATOM 1983 C C . GLY A 1 255 ? 21.556 -3.603 -23.016 1.00 94.31 255 GLY A C 1
ATOM 1984 O O . GLY A 1 255 ? 21.226 -4.693 -23.482 1.00 94.31 255 GLY A O 1
ATOM 1985 N N . CYS A 1 256 ? 20.824 -2.975 -22.091 1.00 96.31 256 CYS A N 1
ATOM 1986 C CA . CYS A 1 256 ? 19.581 -3.532 -21.576 1.00 96.31 256 CYS A CA 1
ATOM 1987 C C . CYS A 1 256 ? 18.535 -3.710 -22.686 1.00 96.31 256 CYS A C 1
ATOM 1989 O O . CYS A 1 256 ? 18.179 -2.773 -23.398 1.00 96.31 256 CYS A O 1
ATOM 1991 N N . THR A 1 257 ? 18.011 -4.927 -22.803 1.00 94.88 257 THR A N 1
ATOM 1992 C CA . THR A 1 257 ? 16.845 -5.260 -23.629 1.00 94.88 257 THR A CA 1
ATOM 1993 C C . THR A 1 257 ? 15.688 -5.650 -22.714 1.00 94.88 257 THR A C 1
ATOM 1995 O O . THR A 1 257 ? 15.905 -5.956 -21.543 1.00 94.88 257 THR A O 1
ATOM 1998 N N . ARG A 1 258 ? 14.451 -5.692 -23.228 1.00 92.88 258 ARG A N 1
ATOM 1999 C CA . ARG A 1 258 ? 13.293 -6.138 -22.428 1.00 92.88 258 ARG A CA 1
ATOM 2000 C C . ARG A 1 258 ? 13.498 -7.551 -21.863 1.00 92.88 258 ARG A C 1
ATOM 2002 O O . ARG A 1 258 ? 13.205 -7.781 -20.699 1.00 92.88 258 ARG A O 1
ATOM 2009 N N . ASN A 1 259 ? 14.067 -8.469 -22.651 1.00 92.56 259 ASN A N 1
ATOM 2010 C CA . ASN A 1 259 ? 14.365 -9.832 -22.193 1.00 92.56 259 ASN A CA 1
ATOM 2011 C C . ASN A 1 259 ? 15.484 -9.851 -21.145 1.00 92.56 259 ASN A C 1
ATOM 2013 O O . ASN A 1 259 ? 15.340 -10.501 -20.118 1.00 92.56 259 ASN A O 1
ATOM 2017 N N . ARG A 1 260 ? 16.553 -9.069 -21.340 1.00 95.56 260 ARG A N 1
ATOM 2018 C CA . ARG A 1 260 ? 17.613 -8.957 -20.330 1.00 95.56 260 ARG A CA 1
ATOM 2019 C C . ARG A 1 260 ? 17.088 -8.361 -19.020 1.00 95.56 260 ARG A C 1
ATOM 2021 O O . ARG A 1 260 ? 17.526 -8.771 -17.955 1.00 95.56 260 ARG A O 1
ATOM 2028 N N . MET A 1 261 ? 16.137 -7.429 -19.087 1.00 96.31 261 MET A N 1
ATOM 2029 C CA . MET A 1 261 ? 15.469 -6.889 -17.900 1.00 96.31 261 MET A CA 1
ATOM 2030 C C . MET A 1 261 ? 14.677 -7.973 -17.156 1.00 96.31 261 MET A C 1
ATOM 2032 O O . MET A 1 261 ? 14.743 -8.042 -15.933 1.00 96.31 261 MET A O 1
ATOM 2036 N N . VAL A 1 262 ? 13.978 -8.854 -17.881 1.00 95.44 262 VAL A N 1
ATOM 2037 C CA . VAL A 1 262 ? 13.319 -10.033 -17.294 1.00 95.44 262 VAL A CA 1
ATOM 2038 C C . VAL A 1 262 ? 14.341 -10.92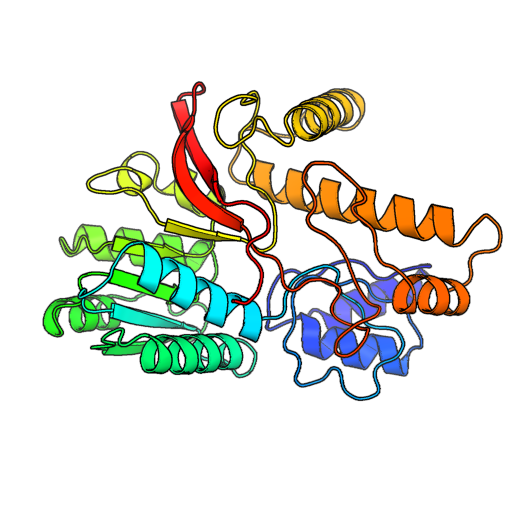6 -16.584 1.00 95.44 262 VAL A C 1
ATOM 2040 O O . VAL A 1 262 ? 14.101 -11.309 -15.440 1.00 95.44 262 VAL A O 1
ATOM 2043 N N . ASP A 1 263 ? 15.491 -11.198 -17.208 1.00 95.38 263 ASP A N 1
ATOM 2044 C CA . ASP A 1 263 ? 16.563 -12.009 -16.612 1.00 95.38 263 ASP A CA 1
ATOM 2045 C C . ASP A 1 263 ? 17.153 -11.366 -15.349 1.00 95.38 263 ASP A C 1
ATOM 2047 O O . ASP A 1 263 ? 17.415 -12.060 -14.364 1.00 95.38 263 ASP A O 1
ATOM 2051 N N . VAL A 1 264 ? 17.333 -10.039 -15.347 1.00 96.81 264 VAL A N 1
ATOM 2052 C CA . VAL A 1 264 ? 17.735 -9.296 -14.144 1.00 96.81 264 VAL A CA 1
ATOM 2053 C C . VAL A 1 264 ? 16.704 -9.494 -13.044 1.00 96.81 264 VAL A C 1
ATOM 2055 O O . VAL A 1 264 ? 17.071 -9.867 -11.933 1.00 96.81 264 VAL A O 1
ATOM 2058 N N . LEU A 1 265 ? 15.421 -9.288 -13.347 1.00 96.75 265 LEU A N 1
ATOM 2059 C CA . LEU A 1 265 ? 14.369 -9.317 -12.340 1.00 96.75 265 LEU A CA 1
ATOM 2060 C C . LEU A 1 265 ? 14.170 -10.691 -11.731 1.00 96.75 265 LEU A C 1
ATOM 2062 O O . LEU A 1 265 ? 14.119 -10.774 -10.517 1.00 96.75 265 LEU A O 1
ATOM 2066 N N . VAL A 1 266 ? 14.145 -11.778 -12.503 1.00 96.31 266 VAL A N 1
ATOM 2067 C CA . VAL A 1 266 ? 13.978 -13.129 -11.922 1.00 96.31 266 VAL A CA 1
ATOM 2068 C C . VAL A 1 266 ? 15.132 -13.555 -11.005 1.00 96.31 266 VAL A C 1
ATOM 2070 O O . VAL A 1 266 ? 14.991 -14.527 -10.265 1.00 96.31 266 VAL A O 1
ATOM 2073 N N . ASN A 1 267 ? 16.253 -12.830 -11.041 1.00 96.94 267 ASN A N 1
ATOM 2074 C CA . ASN A 1 267 ? 17.409 -13.014 -10.166 1.00 96.94 267 ASN A CA 1
ATOM 2075 C C . ASN A 1 267 ? 17.592 -11.853 -9.167 1.00 96.94 267 ASN A C 1
ATOM 2077 O O . ASN A 1 267 ? 18.591 -11.807 -8.447 1.00 96.94 267 ASN A O 1
ATOM 2081 N N . TYR A 1 268 ? 16.662 -10.897 -9.120 1.00 97.88 268 TYR A N 1
ATOM 2082 C CA . TYR A 1 268 ? 16.810 -9.678 -8.335 1.00 97.88 268 TYR A CA 1
ATOM 2083 C C . TYR A 1 268 ? 16.419 -9.910 -6.875 1.00 97.88 268 TYR A C 1
ATOM 2085 O O . TYR A 1 268 ? 15.291 -10.299 -6.566 1.00 97.88 268 TYR A O 1
ATOM 2093 N N . LYS A 1 269 ? 17.370 -9.637 -5.976 1.00 97.75 269 LYS A N 1
ATOM 2094 C CA . LYS A 1 269 ? 17.209 -9.721 -4.521 1.00 97.75 269 LYS A CA 1
ATOM 2095 C C . LYS A 1 269 ? 18.002 -8.617 -3.828 1.00 97.75 269 LYS A C 1
ATOM 2097 O O . LYS A 1 269 ? 19.167 -8.818 -3.486 1.00 97.75 269 LYS A O 1
ATOM 2102 N N . LYS A 1 270 ? 17.411 -7.430 -3.670 1.00 97.75 270 LYS A N 1
ATOM 2103 C CA . LYS A 1 270 ? 18.102 -6.245 -3.128 1.00 97.75 270 LYS A CA 1
ATOM 2104 C C . LYS A 1 270 ? 17.158 -5.307 -2.376 1.00 97.75 270 LYS A C 1
ATOM 2106 O O . LYS A 1 270 ? 15.948 -5.318 -2.579 1.00 97.75 270 LYS A O 1
ATOM 2111 N N . ILE A 1 271 ? 17.745 -4.467 -1.527 1.00 97.25 271 ILE A N 1
ATOM 2112 C CA . ILE A 1 271 ? 17.101 -3.293 -0.928 1.00 97.25 271 ILE A CA 1
ATOM 2113 C C . ILE A 1 271 ? 17.666 -2.069 -1.667 1.00 97.25 271 ILE A C 1
ATOM 2115 O O . ILE A 1 271 ? 18.828 -1.729 -1.444 1.00 97.25 271 ILE A O 1
ATOM 2119 N N . PRO A 1 272 ? 16.920 -1.450 -2.602 1.00 95.56 272 PRO A N 1
ATOM 2120 C CA . PRO A 1 272 ? 17.466 -0.392 -3.455 1.00 95.56 272 PRO A CA 1
ATOM 2121 C C . PRO A 1 272 ? 17.630 0.953 -2.736 1.00 95.56 272 PRO A C 1
ATOM 2123 O O . PRO A 1 272 ? 18.446 1.771 -3.160 1.00 95.56 272 PRO A O 1
ATOM 2126 N N . THR A 1 273 ? 16.862 1.200 -1.672 1.00 96.56 273 THR A N 1
ATOM 2127 C CA . THR A 1 273 ? 16.922 2.424 -0.861 1.00 96.56 273 THR A CA 1
ATOM 2128 C C . THR A 1 273 ? 16.567 2.120 0.599 1.00 96.56 273 THR A C 1
ATOM 2130 O O . THR A 1 273 ? 15.983 1.075 0.881 1.00 96.56 273 THR A O 1
ATOM 2133 N N . SER A 1 274 ? 16.890 3.021 1.536 1.00 96.88 274 SER A N 1
ATOM 2134 C CA . SER A 1 274 ? 16.632 2.803 2.976 1.00 96.88 274 SER A CA 1
ATOM 2135 C C . SER A 1 274 ? 15.141 2.733 3.332 1.00 96.88 274 SER A C 1
ATOM 2137 O O . SER A 1 274 ? 14.754 2.076 4.295 1.00 96.88 274 SER A O 1
ATOM 2139 N N . SER A 1 275 ? 14.293 3.385 2.536 1.00 96.88 275 SER A N 1
ATOM 2140 C CA . SER A 1 275 ? 12.836 3.394 2.690 1.00 96.88 275 SER A CA 1
ATOM 2141 C C . SER A 1 275 ? 12.122 2.233 1.989 1.00 96.88 275 SER A C 1
ATOM 2143 O O . SER A 1 275 ? 10.914 2.073 2.176 1.00 96.88 275 SER A O 1
ATOM 2145 N N . ALA A 1 276 ? 12.835 1.420 1.204 1.00 96.00 276 ALA A N 1
ATOM 2146 C CA . ALA A 1 276 ? 12.292 0.235 0.551 1.00 96.00 276 ALA A CA 1
ATOM 2147 C C . ALA A 1 276 ? 12.464 -1.015 1.429 1.00 96.00 276 ALA A C 1
ATOM 2149 O O . ALA A 1 276 ? 13.451 -1.171 2.146 1.00 96.00 276 ALA A O 1
ATOM 2150 N N . CYS A 1 277 ? 11.523 -1.951 1.322 1.00 96.19 277 CYS A N 1
ATOM 2151 C CA . CYS A 1 277 ? 11.734 -3.303 1.829 1.00 96.19 277 CYS A CA 1
ATOM 2152 C C . CYS A 1 277 ? 12.565 -4.136 0.850 1.00 96.19 277 CYS A C 1
ATOM 2154 O O . CYS A 1 277 ? 12.784 -3.734 -0.293 1.00 96.19 277 CYS A O 1
ATOM 2156 N N . LEU A 1 278 ? 13.024 -5.309 1.300 1.00 96.62 278 LEU A N 1
ATOM 2157 C CA . LEU A 1 278 ? 13.679 -6.274 0.420 1.00 96.62 278 LEU A CA 1
ATOM 2158 C C . LEU A 1 278 ? 12.764 -6.593 -0.765 1.00 96.62 278 LEU A C 1
ATOM 2160 O O . LEU A 1 278 ? 11.661 -7.102 -0.566 1.00 96.62 278 LEU A O 1
ATOM 2164 N N . ILE A 1 279 ? 13.264 -6.324 -1.968 1.00 97.31 279 ILE A N 1
ATOM 2165 C CA . ILE A 1 279 ? 12.667 -6.776 -3.217 1.00 97.31 279 ILE A CA 1
ATOM 2166 C C . ILE A 1 279 ? 13.384 -8.071 -3.602 1.00 97.31 279 ILE A C 1
ATOM 2168 O O . ILE A 1 279 ? 14.571 -8.039 -3.923 1.00 97.31 279 ILE A O 1
ATOM 2172 N N . ASP A 1 280 ? 12.682 -9.196 -3.534 1.00 97.00 280 ASP A N 1
ATOM 2173 C CA . ASP A 1 280 ? 13.134 -10.552 -3.821 1.00 97.00 280 ASP A CA 1
ATOM 2174 C C . ASP A 1 280 ? 12.181 -11.252 -4.802 1.00 97.00 280 ASP A C 1
ATOM 2176 O O . ASP A 1 280 ? 11.117 -11.745 -4.432 1.00 97.00 280 ASP A O 1
ATOM 2180 N N . PHE A 1 281 ? 12.597 -11.329 -6.062 1.00 96.62 281 PHE A N 1
ATOM 2181 C CA . PHE A 1 281 ? 11.917 -12.087 -7.115 1.00 96.62 281 PHE A CA 1
ATOM 2182 C C . PHE A 1 281 ? 12.489 -13.504 -7.289 1.00 96.62 281 PHE A C 1
ATOM 2184 O O . PHE A 1 281 ? 12.063 -14.233 -8.182 1.00 96.62 281 PHE A O 1
ATOM 2191 N N . THR A 1 282 ? 13.472 -13.912 -6.479 1.00 95.56 282 THR A N 1
ATOM 2192 C CA . THR A 1 282 ? 14.094 -15.243 -6.592 1.00 95.56 282 THR A CA 1
ATOM 2193 C C . THR A 1 282 ? 13.204 -16.340 -6.001 1.00 95.56 282 THR A C 1
ATOM 2195 O O . THR A 1 282 ? 13.277 -17.501 -6.418 1.00 95.56 282 THR A O 1
ATOM 2198 N N . GLY A 1 283 ? 12.335 -15.965 -5.056 1.00 87.75 283 GLY A N 1
ATOM 2199 C CA . GLY A 1 283 ? 11.320 -16.822 -4.448 1.00 87.75 283 GLY A CA 1
ATOM 2200 C C . GLY A 1 283 ? 9.943 -16.742 -5.120 1.00 87.75 283 GLY A C 1
ATOM 2201 O O . GLY A 1 283 ? 9.719 -16.008 -6.082 1.00 87.75 283 GLY A O 1
ATOM 2202 N N . GLY A 1 284 ? 8.989 -17.507 -4.581 1.00 86.56 284 GLY A N 1
ATOM 2203 C CA . GLY A 1 284 ? 7.581 -17.446 -4.987 1.00 86.56 284 GLY A CA 1
ATOM 2204 C C . GLY A 1 284 ? 7.346 -17.749 -6.471 1.00 86.56 284 GLY A C 1
ATOM 2205 O O . GLY A 1 284 ? 7.900 -18.701 -7.017 1.00 86.56 284 GLY A O 1
ATOM 2206 N N . ASP A 1 285 ? 6.500 -16.939 -7.116 1.00 90.31 285 ASP A N 1
ATOM 2207 C CA . ASP A 1 285 ? 6.174 -17.050 -8.545 1.00 90.31 285 ASP A CA 1
ATOM 2208 C C . ASP A 1 285 ? 7.153 -16.291 -9.458 1.00 90.31 285 ASP A C 1
ATOM 2210 O O . ASP A 1 285 ? 6.968 -16.272 -10.674 1.00 90.31 285 ASP A O 1
ATOM 2214 N N . ARG A 1 286 ? 8.193 -15.669 -8.883 1.00 93.75 286 ARG A N 1
ATOM 2215 C CA . ARG A 1 286 ? 9.176 -14.824 -9.579 1.00 93.75 286 ARG A CA 1
ATOM 2216 C C . ARG A 1 286 ? 8.576 -13.640 -10.349 1.00 93.75 286 ARG A C 1
ATOM 2218 O O . ARG A 1 286 ? 9.198 -13.133 -11.287 1.00 93.75 286 ARG A O 1
ATOM 2225 N N . ARG A 1 287 ? 7.360 -13.213 -9.989 1.00 94.50 287 ARG A N 1
ATOM 2226 C CA . ARG A 1 287 ? 6.645 -12.049 -10.553 1.00 94.50 287 ARG A CA 1
ATOM 2227 C C . ARG A 1 287 ? 6.242 -11.037 -9.492 1.00 94.50 287 ARG A C 1
ATOM 2229 O O . ARG A 1 287 ? 6.088 -9.861 -9.814 1.00 94.50 287 ARG A O 1
ATOM 2236 N N . HIS A 1 288 ? 6.122 -11.481 -8.247 1.00 95.12 288 HIS A N 1
ATOM 2237 C CA . HIS A 1 288 ? 5.901 -10.635 -7.083 1.00 95.12 288 HIS A CA 1
ATOM 2238 C C . HIS A 1 288 ? 7.170 -10.558 -6.242 1.00 95.12 288 HIS A C 1
ATOM 2240 O O . HIS A 1 288 ? 7.637 -11.564 -5.715 1.00 95.12 288 HIS A O 1
ATOM 2246 N N . GLY A 1 289 ? 7.721 -9.356 -6.138 1.00 94.81 289 GLY A N 1
ATOM 2247 C CA . GLY A 1 289 ? 9.032 -9.104 -5.563 1.00 94.81 289 GLY A CA 1
ATOM 2248 C C . GLY A 1 289 ? 9.023 -8.848 -4.064 1.00 94.81 289 GLY A C 1
ATOM 2249 O O . GLY A 1 289 ? 10.074 -8.575 -3.519 1.00 94.81 289 GLY A O 1
ATOM 2250 N N . SER A 1 290 ? 7.894 -8.882 -3.359 1.00 95.06 290 SER A N 1
ATOM 2251 C CA . SER A 1 290 ? 7.907 -8.638 -1.913 1.00 95.06 290 SER A CA 1
ATOM 2252 C C . SER A 1 290 ? 6.786 -9.374 -1.199 1.00 95.06 290 SER A C 1
ATOM 2254 O O . SER A 1 290 ? 5.687 -9.540 -1.721 1.00 95.06 290 SER A O 1
ATOM 2256 N N . ASP A 1 291 ? 7.054 -9.791 0.035 1.00 95.69 291 ASP A N 1
ATOM 2257 C CA . ASP A 1 291 ? 6.062 -10.242 1.012 1.00 95.69 291 ASP A CA 1
ATOM 2258 C C . ASP A 1 291 ? 5.970 -9.293 2.222 1.00 95.69 291 ASP A C 1
ATOM 2260 O O . ASP A 1 291 ? 5.288 -9.590 3.209 1.00 95.69 291 ASP A O 1
ATOM 2264 N N . ARG A 1 292 ? 6.676 -8.159 2.156 1.00 97.06 292 ARG A N 1
ATOM 2265 C CA . ARG A 1 292 ? 6.923 -7.237 3.262 1.00 97.06 292 ARG A CA 1
ATOM 2266 C C . ARG A 1 292 ? 5.975 -6.050 3.202 1.00 97.06 292 ARG A C 1
ATOM 2268 O O . ARG A 1 292 ? 5.900 -5.373 2.182 1.00 97.06 292 ARG A O 1
ATOM 2275 N N . LEU A 1 293 ? 5.286 -5.777 4.308 1.00 98.00 293 LEU A N 1
ATOM 2276 C CA . LEU A 1 293 ? 4.395 -4.623 4.456 1.00 98.00 293 LEU A CA 1
ATOM 2277 C C . LEU A 1 293 ? 4.820 -3.735 5.618 1.00 98.00 293 LEU A C 1
ATOM 2279 O O . LEU A 1 293 ? 5.523 -4.168 6.527 1.00 98.00 293 LEU A O 1
ATOM 2283 N N . ASN A 1 294 ? 4.346 -2.499 5.614 1.00 98.31 294 ASN A N 1
ATOM 2284 C CA . ASN A 1 294 ? 4.504 -1.580 6.728 1.00 98.31 294 ASN A CA 1
ATOM 2285 C C . ASN A 1 294 ? 3.185 -1.482 7.486 1.00 98.31 294 ASN A C 1
ATOM 2287 O O . ASN A 1 294 ? 2.120 -1.362 6.881 1.00 98.31 294 ASN A O 1
ATOM 2291 N N . PHE A 1 295 ? 3.251 -1.528 8.812 1.00 98.62 295 PHE A N 1
ATOM 2292 C CA . PHE A 1 295 ? 2.107 -1.196 9.655 1.00 98.62 295 PHE A CA 1
ATOM 2293 C C . PHE A 1 295 ? 2.216 0.264 10.041 1.00 98.62 295 PHE A C 1
ATOM 2295 O O . PHE A 1 295 ? 3.288 0.730 10.428 1.00 98.62 295 PHE A O 1
ATOM 2302 N N . THR A 1 296 ? 1.110 0.983 9.948 1.00 98.62 296 THR A N 1
ATOM 2303 C CA . THR A 1 296 ? 1.077 2.432 10.102 1.00 98.62 296 THR A CA 1
ATOM 2304 C C . THR A 1 296 ? -0.042 2.854 11.031 1.00 98.62 296 THR A C 1
ATOM 2306 O O . THR A 1 296 ? -1.046 2.160 11.160 1.00 98.62 296 THR A O 1
ATOM 2309 N N . GLU A 1 297 ? 0.098 4.034 11.614 1.00 98.56 297 GLU A N 1
ATOM 2310 C CA . GLU A 1 297 ? -0.998 4.712 12.301 1.00 98.56 297 GLU A CA 1
ATOM 2311 C C . GLU A 1 297 ? -0.999 6.197 11.943 1.00 98.56 297 GLU A C 1
ATOM 2313 O O . GLU A 1 297 ? 0.037 6.763 11.572 1.00 98.56 297 GLU A O 1
ATOM 2318 N N . THR A 1 298 ? -2.163 6.828 12.034 1.00 98.69 298 THR A N 1
ATOM 2319 C CA . THR A 1 298 ? -2.275 8.277 11.866 1.00 98.69 298 THR A CA 1
ATOM 2320 C C . THR A 1 298 ? -1.697 9.013 13.063 1.00 98.69 298 THR A C 1
ATOM 2322 O O . THR A 1 298 ? -1.888 8.610 14.209 1.00 98.69 298 THR A O 1
ATOM 2325 N N . TYR A 1 299 ? -1.067 10.152 12.811 1.00 98.25 299 TYR A N 1
ATOM 2326 C CA . TYR A 1 299 ? -0.550 11.044 13.839 1.00 98.25 299 TYR A CA 1
ATOM 2327 C C . TYR A 1 299 ? -0.621 12.496 13.358 1.00 98.25 299 TYR A C 1
ATOM 2329 O O . TYR A 1 299 ? -0.688 12.764 12.157 1.00 98.25 299 TYR A O 1
ATOM 2337 N N . ARG A 1 300 ? -0.590 13.448 14.295 1.00 97.62 300 ARG A N 1
ATOM 2338 C CA . ARG A 1 300 ? -0.433 14.865 13.956 1.00 97.62 300 ARG A CA 1
ATOM 2339 C C . ARG A 1 300 ? 1.055 15.168 13.788 1.00 97.62 300 ARG A C 1
ATOM 2341 O O . ARG A 1 300 ? 1.819 15.057 14.744 1.00 97.62 300 ARG A O 1
ATOM 2348 N N . ALA A 1 301 ? 1.455 15.504 12.567 1.00 96.00 301 ALA A N 1
ATOM 2349 C CA . ALA A 1 301 ? 2.825 15.860 12.229 1.00 96.00 301 ALA A CA 1
ATOM 2350 C C . ALA A 1 301 ? 3.214 17.221 12.840 1.00 96.00 301 ALA A C 1
ATOM 2352 O O . ALA A 1 301 ? 2.326 18.023 13.145 1.00 96.00 301 ALA A O 1
ATOM 2353 N N . PRO A 1 302 ? 4.520 17.541 12.953 1.00 92.38 302 PRO A N 1
ATOM 2354 C CA . PRO A 1 302 ? 4.979 18.856 13.419 1.00 92.38 302 PRO A CA 1
ATOM 2355 C C . PRO A 1 302 ? 4.427 20.037 12.605 1.00 92.38 302 PRO A C 1
ATOM 2357 O O . PRO A 1 302 ? 4.266 21.133 13.129 1.00 92.38 302 PRO A O 1
ATOM 2360 N N . SER A 1 303 ? 4.076 19.807 11.335 1.00 92.00 303 SER A N 1
ATOM 2361 C CA . SER A 1 303 ? 3.413 20.786 10.462 1.00 92.00 303 SER A CA 1
ATOM 2362 C C . SER A 1 303 ? 1.944 21.058 10.815 1.00 92.00 303 SER A C 1
ATOM 2364 O O . SER A 1 303 ? 1.295 21.868 10.159 1.00 92.00 303 SER A O 1
ATOM 2366 N N . GLY A 1 304 ? 1.385 20.349 11.797 1.00 95.50 304 GLY A N 1
ATOM 2367 C CA . GLY A 1 304 ? -0.021 20.417 12.183 1.00 95.50 304 GLY A CA 1
ATOM 2368 C C . GLY A 1 304 ? -0.948 19.538 11.341 1.00 95.50 304 GLY A C 1
ATOM 2369 O O . GLY A 1 304 ? -2.065 19.280 11.782 1.00 95.50 304 GLY A O 1
ATOM 2370 N N . LYS A 1 305 ? -0.513 19.024 10.182 1.00 96.94 305 LYS A N 1
ATOM 2371 C CA . LYS A 1 305 ? -1.312 18.109 9.346 1.00 96.94 305 LYS A CA 1
ATOM 2372 C C . LYS A 1 305 ? -1.393 16.707 9.953 1.00 96.94 305 LYS A C 1
ATOM 2374 O O . LYS A 1 305 ? -0.480 16.277 10.657 1.00 96.94 305 LYS A O 1
ATOM 2379 N N . VAL A 1 306 ? -2.462 15.971 9.648 1.00 98.19 306 VAL A N 1
ATOM 2380 C CA . VAL A 1 306 ? -2.591 14.561 10.044 1.00 98.19 306 VAL A CA 1
ATOM 2381 C C . VAL A 1 306 ? -2.079 13.654 8.931 1.00 98.19 306 VAL A C 1
ATOM 2383 O O . VAL A 1 306 ? -2.683 13.565 7.862 1.00 98.19 306 VAL A O 1
ATOM 2386 N N . ASN A 1 307 ? -0.977 12.964 9.205 1.00 98.12 307 ASN A N 1
ATOM 2387 C CA . ASN A 1 307 ? -0.292 12.065 8.277 1.00 98.12 307 ASN A CA 1
ATOM 2388 C C . ASN A 1 307 ? -0.246 10.647 8.851 1.00 98.12 307 ASN A C 1
ATOM 2390 O O . ASN A 1 307 ? -0.696 10.399 9.971 1.00 98.12 307 ASN A O 1
ATOM 2394 N N . TRP A 1 308 ? 0.328 9.720 8.092 1.00 98.44 308 TRP A N 1
ATOM 2395 C CA . TRP A 1 308 ? 0.650 8.374 8.557 1.00 98.44 308 TRP A CA 1
ATOM 2396 C C . TRP A 1 308 ? 2.120 8.270 8.956 1.00 98.44 308 TRP A C 1
ATOM 2398 O O . TRP A 1 308 ? 2.980 8.906 8.350 1.00 98.44 308 TRP A O 1
ATOM 2408 N N . ARG A 1 309 ? 2.418 7.439 9.956 1.00 98.19 309 ARG A N 1
ATOM 2409 C CA . ARG A 1 309 ? 3.786 7.034 10.308 1.00 98.19 309 ARG A CA 1
ATOM 2410 C C . ARG A 1 309 ? 3.881 5.520 10.393 1.00 98.19 309 ARG A C 1
ATOM 2412 O O . ARG A 1 309 ? 2.924 4.870 10.817 1.00 98.19 309 ARG A O 1
ATOM 2419 N N . ASN A 1 310 ? 5.039 4.963 10.050 1.00 98.19 310 ASN A N 1
ATOM 2420 C CA . ASN A 1 310 ? 5.305 3.548 10.288 1.00 98.19 310 ASN A CA 1
ATOM 2421 C C . ASN A 1 310 ? 5.381 3.286 11.801 1.00 98.19 310 ASN A C 1
ATOM 2423 O O . ASN A 1 310 ? 6.115 3.959 12.523 1.00 98.19 310 ASN A O 1
ATOM 2427 N N . THR A 1 311 ? 4.645 2.281 12.268 1.00 98.06 311 THR A N 1
ATOM 2428 C CA . THR A 1 311 ? 4.808 1.675 13.598 1.00 98.06 311 THR A CA 1
ATOM 2429 C C . THR A 1 311 ? 5.707 0.445 13.530 1.00 98.06 311 THR A C 1
ATOM 2431 O O . THR A 1 311 ? 6.421 0.153 14.484 1.00 98.06 311 THR A O 1
ATOM 2434 N N . GLN A 1 312 ? 5.695 -0.259 12.394 1.00 97.75 312 GLN A N 1
ATOM 2435 C CA . GLN A 1 312 ? 6.613 -1.341 12.044 1.00 97.75 312 GLN A CA 1
ATOM 2436 C C . GLN A 1 312 ? 6.895 -1.301 10.545 1.00 97.75 312 GLN A C 1
ATOM 2438 O O . GLN A 1 312 ? 5.977 -1.096 9.748 1.00 97.75 312 GLN A O 1
ATOM 2443 N N . THR A 1 313 ? 8.148 -1.547 10.175 1.00 96.94 313 THR A N 1
ATOM 2444 C CA . THR A 1 313 ? 8.605 -1.525 8.784 1.00 96.94 313 THR A CA 1
ATOM 2445 C C . THR A 1 313 ? 8.961 -2.942 8.330 1.00 96.94 313 THR A C 1
ATOM 2447 O O . THR A 1 313 ? 9.536 -3.712 9.099 1.00 96.94 313 THR A O 1
ATOM 2450 N N . CYS A 1 314 ? 8.630 -3.291 7.087 1.00 97.06 314 CYS A N 1
ATOM 2451 C CA . CYS A 1 314 ? 8.992 -4.557 6.441 1.00 97.06 314 CYS A CA 1
ATOM 2452 C C . CYS A 1 314 ? 8.588 -5.834 7.203 1.00 97.06 314 CYS A C 1
ATOM 2454 O O . CYS A 1 314 ? 9.349 -6.802 7.315 1.00 97.06 314 CYS A O 1
ATOM 2456 N N . VAL A 1 315 ? 7.349 -5.861 7.686 1.00 98.00 315 VAL A N 1
ATOM 2457 C CA . VAL A 1 315 ? 6.715 -7.019 8.319 1.00 98.00 315 VAL A CA 1
ATOM 2458 C C . VAL A 1 315 ? 6.462 -8.110 7.271 1.00 98.00 315 VAL A C 1
ATOM 2460 O O . VAL A 1 315 ? 5.656 -7.938 6.353 1.00 98.00 315 VAL A O 1
ATOM 2463 N N . GLY A 1 316 ? 7.175 -9.231 7.394 1.00 96.00 316 GLY A N 1
ATOM 2464 C CA . GLY A 1 316 ? 7.006 -10.417 6.545 1.00 96.00 316 GLY A CA 1
ATOM 2465 C C . GLY A 1 316 ? 5.922 -11.361 7.048 1.00 96.00 316 GLY A C 1
ATOM 2466 O O . GLY A 1 316 ? 5.184 -11.040 7.982 1.00 96.00 316 GLY A O 1
ATOM 2467 N N . ARG A 1 317 ? 5.818 -12.532 6.419 1.00 93.25 317 ARG A N 1
ATOM 2468 C CA . ARG A 1 317 ? 5.025 -13.632 6.984 1.00 93.25 317 ARG A CA 1
ATOM 2469 C C . ARG A 1 317 ? 5.664 -14.156 8.285 1.00 93.25 317 ARG A C 1
ATOM 2471 O O . ARG A 1 317 ? 6.890 -14.090 8.399 1.00 93.25 317 ARG A O 1
ATOM 2478 N N . PRO A 1 318 ? 4.856 -14.618 9.257 1.00 82.50 318 PRO A N 1
ATOM 2479 C CA . PRO A 1 318 ? 5.354 -15.327 10.433 1.00 82.50 318 PRO A CA 1
ATOM 2480 C C . PRO A 1 318 ? 5.961 -16.684 10.067 1.00 82.50 318 PRO A C 1
ATOM 2482 O O . PRO A 1 318 ? 5.583 -17.245 9.012 1.00 82.50 318 PRO A O 1
#

pLDDT: mean 95.97, std 3.34, range [74.44, 98.94]